Protein AF-A0AAX4PEI7-F1 (afdb_monomer_lite)

Foldseek 3Di:
DDDDDDDDDDDDDDDPDDPPDLDDDQCVQKDKQWWWWWKDFPVCVVVLVVLCVVVVQAAPAVPDDQWADDPPDDPGIIIGTTHSQCDRDDDPVSHDVSVVCSCVVVVTDDIDTDMDIDTSLRDDLQRVCVVVPDCVQDVDGQNDWDDDFQETETADDPSCVSSQSNSQVSVCVNDVRHDYYDYDPDPPPDPDPDDDDD

pLDDT: mean 72.98, std 16.05, range [32.41, 91.31]

Radius of gyration: 25.04 Å; chains: 1; bounding box: 69×65×62 Å

Sequence (198 aa):
MSMAQASSTPSGAQGSGGLASGEFDRDQFTRELSLLALRVPLCKIGMVRSTLERQRLLLNLPRVKTIVSDPGGSTGEKLVLLAEGCGYGGGAEDTPEALREIISKHGLPEPVPYTHVLGDEYLTADQVLASLLPRDVVCDIPSSFETVGHIAHLNLRDEQLPYKRLIGRVIMDKNDRIRTVVNKTAKIENEFRVFQWK

Structure (mmCIF, N/CA/C/O backbone):
data_AF-A0AAX4PEI7-F1
#
_entry.id   AF-A0AAX4PEI7-F1
#
loop_
_atom_site.group_PDB
_atom_site.id
_atom_site.type_symbol
_atom_site.label_atom_id
_atom_site.label_alt_id
_atom_site.label_comp_id
_atom_site.label_asym_id
_atom_site.label_entity_id
_atom_site.label_seq_id
_atom_site.pdbx_PDB_ins_code
_atom_site.Cartn_x
_atom_site.Cartn_y
_atom_site.Cartn_z
_atom_site.occupancy
_atom_site.B_iso_or_equiv
_atom_site.auth_seq_id
_atom_site.auth_comp_id
_atom_site.auth_asym_id
_atom_site.auth_atom_id
_atom_site.pdbx_PDB_model_num
ATOM 1 N N . MET A 1 1 ? -30.183 -44.482 9.314 1.00 41.81 1 MET A N 1
ATOM 2 C CA . MET A 1 1 ? -28.751 -44.777 9.073 1.00 41.81 1 MET A CA 1
ATOM 3 C C . MET A 1 1 ? -28.429 -44.205 7.697 1.00 41.81 1 MET A C 1
ATOM 5 O O . MET A 1 1 ? -28.802 -44.810 6.712 1.00 41.81 1 MET A O 1
ATOM 9 N N . SER A 1 2 ? -28.212 -42.899 7.569 1.00 39.25 2 SER A N 1
ATOM 10 C CA . SER A 1 2 ? -27.017 -42.113 7.916 1.00 39.25 2 SER A CA 1
ATOM 11 C C . SER A 1 2 ? -25.830 -42.367 6.977 1.00 39.25 2 SER A C 1
ATOM 13 O O . SER A 1 2 ? -25.222 -43.427 7.032 1.00 39.25 2 SER A O 1
ATOM 15 N N . MET A 1 3 ? -25.528 -41.313 6.207 1.00 39.34 3 MET A N 1
ATOM 16 C CA . MET A 1 3 ? -24.230 -40.893 5.661 1.00 39.34 3 MET A CA 1
ATOM 17 C C . MET A 1 3 ? -23.642 -41.680 4.477 1.00 39.34 3 MET A C 1
ATOM 19 O O . MET A 1 3 ? -22.969 -42.688 4.647 1.00 39.34 3 MET A O 1
ATOM 23 N N . ALA A 1 4 ? -23.765 -41.097 3.280 1.00 42.09 4 ALA A N 1
ATOM 24 C CA . ALA A 1 4 ? -22.750 -41.196 2.234 1.00 42.09 4 ALA A CA 1
ATOM 25 C C . ALA A 1 4 ? -22.288 -39.769 1.903 1.00 42.09 4 ALA A C 1
ATOM 27 O O . ALA A 1 4 ? -23.070 -38.945 1.430 1.00 42.09 4 ALA A O 1
ATOM 28 N N . GLN A 1 5 ? -21.035 -39.469 2.245 1.00 38.38 5 GLN A N 1
ATOM 29 C CA . GLN A 1 5 ? -20.347 -38.231 1.895 1.00 38.38 5 GLN A CA 1
ATOM 30 C C . GLN A 1 5 ? -19.929 -38.286 0.422 1.00 38.38 5 GLN A C 1
ATOM 32 O O . GLN A 1 5 ? -19.350 -39.274 -0.021 1.00 38.38 5 GLN A O 1
ATOM 37 N N . ALA A 1 6 ? -20.175 -37.205 -0.313 1.00 37.12 6 ALA A N 1
ATOM 38 C CA . ALA A 1 6 ? -19.534 -36.932 -1.591 1.00 37.12 6 ALA A CA 1
ATOM 39 C C . ALA A 1 6 ? -19.071 -35.471 -1.573 1.00 37.12 6 ALA A C 1
ATOM 41 O O . ALA A 1 6 ? -19.819 -34.552 -1.892 1.00 37.12 6 ALA A O 1
ATOM 42 N N . SER A 1 7 ? -17.836 -35.259 -1.125 1.00 34.72 7 SER A N 1
ATOM 43 C CA . SER A 1 7 ? -17.105 -34.008 -1.296 1.00 34.72 7 SER A CA 1
ATOM 44 C C . SER A 1 7 ? -16.474 -34.010 -2.688 1.00 34.72 7 SER A C 1
ATOM 46 O O . SER A 1 7 ? -15.412 -34.595 -2.898 1.00 34.72 7 SER A O 1
ATOM 48 N N . SER A 1 8 ? -17.148 -33.393 -3.653 1.00 36.94 8 SER A N 1
ATOM 49 C CA . SER A 1 8 ? -16.578 -33.076 -4.960 1.00 36.94 8 SER A CA 1
ATOM 50 C C . SER A 1 8 ? -15.848 -31.737 -4.881 1.00 36.94 8 SER A C 1
ATOM 52 O O . SER A 1 8 ? -16.462 -30.672 -4.908 1.00 36.94 8 SER A O 1
ATOM 54 N N . THR A 1 9 ? -14.528 -31.810 -4.770 1.00 47.09 9 THR A N 1
ATOM 55 C CA . THR A 1 9 ? -13.589 -30.717 -5.029 1.00 47.09 9 THR A CA 1
ATOM 56 C C . THR A 1 9 ? -13.653 -30.340 -6.516 1.00 47.09 9 THR A C 1
ATOM 58 O O . THR A 1 9 ? -13.489 -31.236 -7.347 1.00 47.09 9 THR A O 1
ATOM 61 N N . PRO A 1 10 ? -13.822 -29.068 -6.914 1.00 39.25 10 PRO A N 1
ATOM 62 C CA . PRO A 1 10 ? -13.381 -28.625 -8.229 1.00 39.25 10 PRO A CA 1
ATOM 63 C C . PRO A 1 10 ? -11.888 -28.282 -8.107 1.00 39.25 10 PRO A C 1
ATOM 65 O O . PRO A 1 10 ? -11.482 -27.463 -7.292 1.00 39.25 10 PRO A O 1
ATOM 68 N N . SER A 1 11 ? -11.019 -29.105 -8.688 1.00 37.25 11 SER A N 1
ATOM 69 C CA . SER A 1 11 ? -10.624 -29.045 -10.099 1.00 37.25 11 SER A CA 1
ATOM 70 C C . SER A 1 11 ? -9.727 -27.842 -10.351 1.00 37.25 11 SER A C 1
ATOM 72 O O . SER A 1 11 ? -10.187 -26.709 -10.462 1.00 37.25 11 SER A O 1
ATOM 74 N N . GLY A 1 12 ? -8.429 -28.132 -10.447 1.00 37.47 12 GLY A N 1
ATOM 75 C CA . GLY A 1 12 ? -7.423 -27.175 -10.861 1.00 37.47 12 GLY A CA 1
ATOM 76 C C . GLY A 1 12 ? -7.768 -26.562 -12.212 1.00 37.47 12 GLY A C 1
ATOM 77 O O . GLY A 1 12 ? -8.156 -27.256 -13.151 1.00 37.47 12 GLY A O 1
ATOM 78 N N . ALA A 1 13 ? -7.576 -25.254 -12.299 1.00 37.50 13 ALA A N 1
ATOM 79 C CA . ALA A 1 13 ? -7.392 -24.579 -13.563 1.00 37.50 13 ALA A CA 1
ATOM 80 C C . ALA A 1 13 ? -5.885 -24.409 -13.758 1.00 37.50 13 ALA A C 1
ATOM 82 O O . ALA A 1 13 ? -5.244 -23.555 -13.148 1.00 37.50 13 ALA A O 1
ATOM 83 N N . GLN A 1 14 ? -5.318 -25.274 -14.597 1.00 40.22 14 GLN A N 1
ATOM 84 C CA . GLN A 1 14 ? -4.111 -24.927 -15.326 1.00 40.22 14 GLN A CA 1
ATOM 85 C C . GLN A 1 14 ? -4.442 -23.736 -16.228 1.00 40.22 14 GLN A C 1
ATOM 87 O O . GLN A 1 14 ? -5.345 -23.817 -17.058 1.00 40.22 14 GLN A O 1
ATOM 92 N N . GLY A 1 15 ? -3.697 -22.650 -16.064 1.00 32.41 15 GLY A N 1
ATOM 93 C CA . GLY A 1 15 ? -3.633 -21.544 -17.008 1.00 32.41 15 GLY A CA 1
ATOM 94 C C . GLY A 1 15 ? -2.242 -21.490 -17.618 1.00 32.41 15 GLY A C 1
ATOM 95 O O . GLY A 1 15 ? -1.407 -20.694 -17.209 1.00 32.41 15 GLY A O 1
ATOM 96 N N . SER A 1 16 ? -1.976 -22.365 -18.584 1.00 46.69 16 SER A N 1
ATOM 97 C CA . SER A 1 16 ? -0.930 -22.149 -19.579 1.00 46.69 16 SER A CA 1
ATOM 98 C C . SER A 1 16 ? -1.331 -20.949 -20.444 1.00 46.69 16 SER A C 1
ATOM 100 O O . SER A 1 16 ? -2.268 -21.055 -21.234 1.00 46.69 16 SER A O 1
ATOM 102 N N . GLY A 1 17 ? -0.649 -19.813 -20.301 1.00 34.38 17 GLY A N 1
ATOM 103 C CA . GLY A 1 17 ? -0.915 -18.605 -21.085 1.00 34.38 17 GLY A CA 1
ATOM 104 C C . GLY A 1 17 ? 0.359 -17.788 -21.247 1.00 34.38 17 GLY A C 1
ATOM 105 O O . GLY A 1 17 ? 0.956 -17.356 -20.269 1.00 34.38 17 GLY A O 1
ATOM 106 N N . GLY A 1 18 ? 0.826 -17.657 -22.488 1.00 35.06 18 GLY A N 1
ATOM 107 C CA . GLY A 1 18 ? 2.134 -17.105 -22.821 1.00 35.06 18 GLY A CA 1
ATOM 108 C C . GLY A 1 18 ? 2.347 -15.655 -22.379 1.00 35.06 18 GLY A C 1
ATOM 109 O O . GLY A 1 18 ? 1.483 -14.798 -22.537 1.00 35.06 18 GLY A O 1
ATOM 110 N N . LEU A 1 19 ? 3.575 -15.376 -21.938 1.00 42.81 19 LEU A N 1
ATOM 111 C CA . LEU A 1 19 ? 4.157 -14.055 -21.655 1.00 42.81 19 LEU A CA 1
ATOM 112 C C . LEU A 1 19 ? 4.328 -13.173 -22.920 1.00 42.81 19 LEU A C 1
ATOM 114 O O . LEU A 1 19 ? 5.343 -12.503 -23.097 1.00 42.81 19 LEU A O 1
ATOM 118 N N . ALA A 1 20 ? 3.358 -13.187 -23.839 1.00 42.84 20 ALA A N 1
ATOM 119 C CA . ALA A 1 20 ? 3.370 -12.389 -25.069 1.00 42.84 20 ALA A CA 1
ATOM 120 C C . ALA A 1 20 ? 2.526 -11.104 -24.963 1.00 42.84 20 ALA A C 1
ATOM 122 O O . ALA A 1 20 ? 2.837 -10.111 -25.628 1.00 42.84 20 ALA A O 1
ATOM 123 N N . SER A 1 21 ? 1.519 -11.084 -24.090 1.00 48.06 21 SER A N 1
ATOM 124 C CA . SER A 1 21 ? 0.719 -9.896 -23.787 1.00 48.06 21 SER A CA 1
ATOM 125 C C . SER A 1 21 ? 1.257 -9.288 -22.498 1.00 48.06 21 SER A C 1
ATOM 127 O O . SER A 1 21 ? 1.291 -9.952 -21.472 1.00 48.06 21 SER A O 1
ATOM 129 N N . GLY A 1 22 ? 1.724 -8.038 -22.521 1.00 56.53 22 GLY A N 1
ATOM 130 C CA . GLY A 1 22 ? 2.178 -7.314 -21.320 1.00 56.53 22 GLY A CA 1
ATOM 131 C C . GLY A 1 22 ? 1.035 -6.931 -20.370 1.00 56.53 22 GLY A C 1
ATOM 132 O O . GLY A 1 22 ? 1.081 -5.859 -19.769 1.00 56.53 22 GLY A O 1
ATOM 133 N N . GLU A 1 23 ? -0.002 -7.758 -20.310 1.00 62.00 23 GLU A N 1
ATOM 134 C CA . GLU A 1 23 ? -1.185 -7.615 -19.477 1.00 62.00 23 GLU A CA 1
ATOM 135 C C . GLU A 1 23 ? -1.000 -8.490 -18.240 1.00 62.00 23 GLU A C 1
ATOM 137 O O . GLU A 1 23 ? -0.504 -9.611 -18.326 1.00 62.00 23 GLU A O 1
ATOM 142 N N . PHE A 1 24 ? -1.346 -7.939 -17.082 1.00 72.31 24 PHE A N 1
ATOM 143 C CA . PHE A 1 24 ? -1.385 -8.666 -15.824 1.00 72.31 24 PHE A CA 1
ATOM 144 C C . PHE A 1 24 ? -2.795 -8.543 -15.259 1.00 72.31 24 PHE A C 1
ATOM 146 O O . PHE A 1 24 ? -3.405 -7.470 -15.334 1.00 72.31 24 PHE A O 1
ATOM 153 N N . ASP A 1 25 ? -3.311 -9.631 -14.705 1.00 77.06 25 ASP A N 1
ATOM 154 C CA . ASP A 1 25 ? -4.627 -9.640 -14.088 1.00 77.06 25 ASP A CA 1
ATOM 155 C C . ASP A 1 25 ? -4.553 -8.915 -12.749 1.00 77.06 25 ASP A C 1
ATOM 157 O O . ASP A 1 25 ? -3.892 -9.359 -11.818 1.00 77.06 25 ASP A O 1
ATOM 161 N N . ARG A 1 26 ? -5.230 -7.772 -12.626 1.00 73.50 26 ARG A N 1
ATOM 162 C CA . ARG A 1 26 ? -5.259 -7.016 -11.361 1.00 73.50 26 ARG A CA 1
ATOM 163 C C . ARG A 1 26 ? -5.926 -7.800 -10.234 1.00 73.50 26 ARG A C 1
ATOM 165 O O . ARG A 1 26 ? -5.555 -7.639 -9.076 1.00 73.50 26 ARG A O 1
ATOM 172 N N . ASP A 1 27 ? -6.865 -8.673 -10.588 1.00 74.44 27 ASP A N 1
ATOM 173 C CA . ASP A 1 27 ? -7.618 -9.474 -9.628 1.00 74.44 27 ASP A CA 1
ATOM 174 C C . ASP A 1 27 ? -6.743 -10.497 -8.889 1.00 74.44 27 ASP A C 1
ATOM 176 O O . ASP A 1 27 ? -7.026 -10.844 -7.747 1.00 74.44 27 ASP A O 1
ATOM 180 N N . GLN A 1 28 ? -5.598 -10.889 -9.466 1.00 77.75 28 GLN A N 1
ATOM 181 C CA . GLN A 1 28 ? -4.641 -11.774 -8.790 1.00 77.75 28 GLN A CA 1
ATOM 182 C C . GLN A 1 28 ? -4.043 -11.143 -7.515 1.00 77.75 28 GLN A C 1
ATOM 184 O O . GLN A 1 28 ? -3.431 -11.835 -6.702 1.00 77.75 28 GLN A O 1
ATOM 189 N N . PHE A 1 29 ? -4.173 -9.821 -7.365 1.00 80.00 29 PHE A N 1
ATOM 190 C CA . PHE A 1 29 ? -3.694 -9.056 -6.218 1.00 80.00 29 PHE A CA 1
ATOM 191 C C . PHE A 1 29 ? -4.794 -8.732 -5.207 1.00 80.00 29 PHE A C 1
ATOM 193 O O . PHE A 1 29 ? -4.487 -8.155 -4.161 1.00 80.00 29 PHE A O 1
ATOM 200 N N . THR A 1 30 ? -6.047 -9.096 -5.494 1.00 82.06 30 THR A N 1
ATOM 201 C CA . THR A 1 30 ? -7.166 -8.901 -4.577 1.00 82.06 30 THR A CA 1
ATOM 202 C C . THR A 1 30 ? -6.944 -9.745 -3.323 1.00 82.06 30 THR A C 1
ATOM 204 O O . THR A 1 30 ? -6.789 -10.964 -3.384 1.00 82.06 30 THR A O 1
ATOM 207 N N . ARG A 1 31 ? -6.905 -9.095 -2.159 1.00 81.12 31 ARG A N 1
ATOM 208 C CA . ARG A 1 31 ? -6.761 -9.746 -0.854 1.00 81.12 31 ARG A CA 1
ATOM 209 C C . ARG A 1 31 ? -7.851 -9.281 0.089 1.00 81.12 31 ARG A C 1
ATOM 211 O O . ARG A 1 31 ? -8.072 -8.088 0.257 1.00 81.12 31 ARG A O 1
ATOM 218 N N . GLU A 1 32 ? -8.484 -10.224 0.764 1.00 82.81 32 GLU A N 1
ATOM 219 C CA . GLU A 1 32 ? -9.490 -9.928 1.777 1.00 82.81 32 GLU A CA 1
ATOM 220 C C . GLU A 1 32 ? -8.838 -9.897 3.159 1.00 82.81 32 GLU A C 1
ATOM 222 O O . GLU A 1 32 ? -8.182 -10.853 3.575 1.00 82.81 32 GLU A O 1
ATOM 227 N N . LEU A 1 33 ? -8.998 -8.777 3.862 1.00 80.75 33 LEU A N 1
ATOM 228 C CA . LEU A 1 33 ? -8.587 -8.624 5.248 1.00 80.75 33 LEU A CA 1
ATOM 229 C C . LEU A 1 33 ? -9.792 -8.738 6.165 1.00 80.75 33 LEU A C 1
ATOM 231 O O . LEU A 1 33 ? -10.697 -7.902 6.157 1.00 80.75 33 LEU A O 1
ATOM 235 N N . SER A 1 34 ? -9.757 -9.763 6.996 1.00 83.69 34 SER A N 1
ATOM 236 C CA . SER A 1 34 ? -10.743 -10.020 8.031 1.00 83.69 34 SER A CA 1
ATOM 237 C C . SER A 1 34 ? -10.392 -9.205 9.276 1.00 83.69 34 SER A C 1
ATOM 239 O O . SER A 1 34 ? -9.520 -9.586 10.052 1.00 83.69 34 SER A O 1
ATOM 241 N N . LEU A 1 35 ? -11.039 -8.051 9.447 1.00 84.44 35 LEU A N 1
ATOM 242 C CA . LEU A 1 35 ? -10.742 -7.080 10.502 1.00 84.44 35 LEU A CA 1
ATOM 243 C C . LEU A 1 35 ? -11.905 -6.946 11.487 1.00 84.44 35 LEU A C 1
ATOM 245 O O . LEU A 1 35 ? -13.031 -7.380 11.241 1.00 84.44 35 LEU A O 1
ATOM 249 N N . LEU A 1 36 ? -11.635 -6.282 12.607 1.00 84.00 36 LEU A N 1
ATOM 250 C CA . LEU A 1 36 ? -12.672 -5.727 13.468 1.00 84.00 36 LEU A CA 1
ATOM 251 C C . LEU A 1 36 ? -12.816 -4.230 13.199 1.00 84.00 36 LEU A C 1
ATOM 253 O O . LEU A 1 36 ? -11.833 -3.529 12.960 1.00 84.00 36 LEU A O 1
ATOM 257 N N . ALA A 1 37 ? -14.039 -3.724 13.277 1.00 85.19 37 ALA A N 1
ATOM 258 C CA . ALA A 1 37 ? -14.346 -2.314 13.142 1.00 85.19 37 ALA A CA 1
ATOM 259 C C . ALA A 1 37 ? -15.129 -1.816 14.355 1.00 85.19 37 ALA A C 1
ATOM 261 O O . ALA A 1 37 ? -16.112 -2.419 14.778 1.00 85.19 37 ALA A O 1
ATOM 262 N N . LEU A 1 38 ? -14.714 -0.683 14.911 1.00 85.25 38 LEU A N 1
ATOM 263 C CA . LEU A 1 38 ? -15.400 -0.052 16.030 1.00 85.25 38 LEU A CA 1
ATOM 264 C C . LEU A 1 38 ? -16.377 1.003 15.511 1.00 85.25 38 LEU A C 1
ATOM 266 O O . LEU A 1 38 ? -15.966 1.926 14.805 1.00 85.25 38 LEU A O 1
ATOM 270 N N . ARG A 1 39 ? -17.658 0.899 15.879 1.00 84.50 39 ARG A N 1
ATOM 271 C CA . ARG A 1 39 ? -18.637 1.961 15.611 1.00 84.50 39 ARG A CA 1
ATOM 272 C C . ARG A 1 39 ? -18.402 3.117 16.574 1.00 84.50 39 ARG A C 1
ATOM 274 O O . ARG A 1 39 ? -18.475 2.959 17.790 1.00 84.50 39 ARG A O 1
ATOM 281 N N . VAL A 1 40 ? -18.097 4.287 16.025 1.00 84.31 40 VAL A N 1
ATOM 282 C CA . VAL A 1 40 ? -17.799 5.492 16.798 1.00 84.31 40 VAL A CA 1
ATOM 283 C C . VAL A 1 40 ? -18.667 6.647 16.296 1.00 84.31 40 VAL A C 1
ATOM 285 O O . VAL A 1 40 ? -18.658 6.945 15.097 1.00 84.31 40 V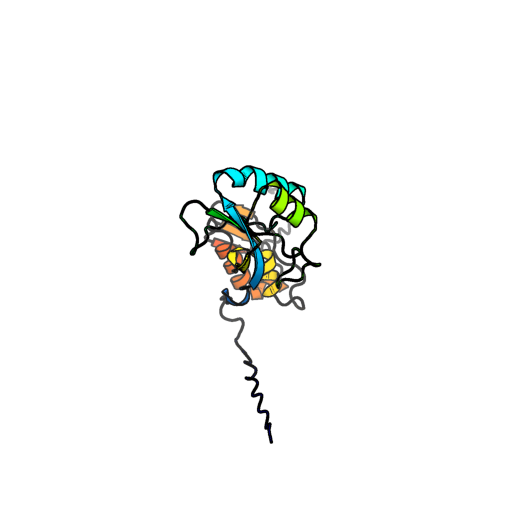AL A O 1
ATOM 288 N N . PRO A 1 41 ? -19.387 7.354 17.184 1.00 82.31 41 PRO A N 1
ATOM 289 C CA . PRO A 1 41 ? -20.122 8.551 16.799 1.00 82.31 41 PRO A CA 1
ATOM 290 C C . PRO A 1 41 ? -19.154 9.672 16.399 1.00 82.31 41 PRO A C 1
ATOM 292 O O . PRO A 1 41 ? -18.076 9.821 16.986 1.00 82.31 41 PRO A O 1
ATOM 295 N N . LEU A 1 42 ? -19.555 10.514 15.440 1.00 80.06 42 LEU A N 1
ATOM 296 C CA . LEU A 1 42 ? -18.719 11.601 14.902 1.00 80.06 42 LEU A CA 1
ATOM 297 C C . LEU A 1 42 ? -18.120 12.515 15.982 1.00 80.06 42 LEU A C 1
ATOM 299 O O . LEU A 1 42 ? -16.976 12.945 15.856 1.00 80.06 42 LEU A O 1
ATOM 303 N N . CYS A 1 43 ? -18.846 12.756 17.076 1.00 80.00 43 CYS A N 1
ATOM 304 C CA . CYS A 1 43 ? -18.387 13.598 18.181 1.00 80.00 43 CYS A CA 1
ATOM 305 C C . CYS A 1 43 ? -17.157 13.033 18.915 1.00 80.00 43 CYS A C 1
ATOM 307 O O . CYS A 1 43 ? -16.387 13.791 19.496 1.00 80.00 43 CYS A O 1
ATOM 309 N N . LYS A 1 44 ? -16.963 11.708 18.906 1.00 79.81 44 LYS A N 1
ATOM 310 C CA . LYS A 1 44 ? -15.896 11.023 19.658 1.00 79.81 44 LYS A CA 1
ATOM 311 C C . LYS A 1 44 ? -14.765 10.504 18.765 1.00 79.81 44 LYS A C 1
ATOM 313 O O . LYS A 1 44 ? -13.760 10.023 19.285 1.00 79.81 44 LYS A O 1
ATOM 318 N N . ILE A 1 45 ? -14.881 10.632 17.440 1.00 82.31 45 ILE A N 1
ATOM 319 C CA . ILE A 1 45 ? -13.953 10.005 16.489 1.00 82.31 45 ILE A CA 1
ATOM 320 C C . ILE A 1 45 ? -12.503 10.463 16.657 1.00 82.31 45 ILE A C 1
ATOM 322 O O . ILE A 1 45 ? -11.597 9.637 16.615 1.00 82.31 45 ILE A O 1
ATOM 326 N N . GLY A 1 46 ? -12.271 11.756 16.903 1.00 81.06 46 GLY A N 1
ATOM 327 C CA . GLY A 1 46 ? -10.918 12.291 17.073 1.00 81.06 46 GLY A CA 1
ATOM 328 C C . GLY A 1 46 ? -10.230 11.736 18.321 1.00 81.06 46 GLY A C 1
ATOM 329 O O . GLY A 1 46 ? -9.072 11.320 18.260 1.00 81.06 46 GLY A O 1
ATOM 330 N N . MET A 1 47 ? -10.962 11.664 19.437 1.00 82.19 47 MET A N 1
ATOM 331 C CA . MET A 1 47 ? -10.445 11.133 20.701 1.00 82.19 47 MET A CA 1
ATOM 332 C C . MET A 1 47 ? -10.166 9.637 20.594 1.00 82.19 47 MET A C 1
ATOM 334 O O . MET A 1 47 ? -9.073 9.193 20.930 1.00 82.19 47 MET A O 1
ATOM 338 N N . VAL A 1 48 ? -11.129 8.871 20.073 1.00 83.38 48 VAL A N 1
ATOM 339 C CA . VAL A 1 48 ? -10.995 7.418 19.918 1.00 83.38 48 VAL A CA 1
ATOM 340 C C . VAL A 1 48 ? -9.854 7.082 18.964 1.00 83.38 48 VAL A C 1
ATOM 342 O O . VAL A 1 48 ? -9.018 6.251 19.302 1.00 83.38 48 VAL A O 1
ATOM 345 N N . ARG A 1 49 ? -9.737 7.794 17.835 1.00 83.94 49 ARG A N 1
ATOM 346 C CA . ARG A 1 49 ? -8.606 7.650 16.910 1.00 83.94 49 ARG A CA 1
ATOM 347 C C . ARG A 1 49 ? -7.267 7.878 17.611 1.00 83.94 49 ARG A C 1
ATOM 349 O O . ARG A 1 49 ? -6.378 7.050 17.471 1.00 83.94 49 ARG A O 1
ATOM 356 N N . SER A 1 50 ? -7.138 8.961 18.379 1.00 82.38 50 SER A N 1
ATOM 357 C CA . SER A 1 50 ? -5.883 9.312 19.067 1.00 82.38 50 SER A CA 1
ATOM 358 C C . SER A 1 50 ? -5.483 8.253 20.101 1.00 82.38 50 SER A C 1
ATOM 360 O O . SER A 1 50 ? -4.307 7.923 20.253 1.00 82.38 50 SER A O 1
ATOM 362 N N . THR A 1 51 ? -6.466 7.697 20.812 1.00 84.00 51 THR A N 1
ATOM 363 C CA . THR A 1 51 ? -6.246 6.635 21.800 1.00 84.00 51 THR A CA 1
ATOM 364 C C . THR A 1 51 ? -5.874 5.308 21.132 1.00 84.00 51 THR A C 1
ATOM 366 O O . THR A 1 51 ? -4.919 4.665 21.563 1.00 84.00 51 THR A O 1
ATOM 369 N N . LEU A 1 52 ? -6.574 4.921 20.059 1.00 82.75 52 LEU A N 1
ATOM 370 C CA . LEU A 1 52 ? -6.279 3.710 19.282 1.00 82.75 52 LEU A CA 1
ATOM 371 C C . LEU A 1 52 ? -4.904 3.780 18.611 1.00 82.75 52 LEU A C 1
ATOM 373 O O . LEU A 1 52 ? -4.181 2.788 18.590 1.00 82.75 52 LEU A O 1
ATOM 377 N N . GLU A 1 53 ? -4.520 4.953 18.108 1.00 83.25 53 GLU A N 1
ATOM 378 C CA . GLU A 1 53 ? -3.201 5.198 17.522 1.00 83.25 53 GLU A CA 1
ATOM 379 C C . GLU A 1 53 ? -2.089 5.053 18.569 1.00 83.25 53 GLU A C 1
ATOM 381 O O . GLU A 1 53 ? -1.104 4.353 18.331 1.00 83.25 53 GLU A O 1
ATOM 386 N N . ARG A 1 54 ? -2.278 5.610 19.774 1.00 83.38 54 ARG A N 1
ATOM 387 C CA . ARG A 1 54 ? -1.330 5.454 20.892 1.00 83.38 54 ARG A CA 1
ATOM 388 C C . ARG A 1 54 ? -1.154 3.996 21.315 1.00 83.38 54 ARG A C 1
ATOM 390 O O . ARG A 1 54 ? -0.044 3.587 21.638 1.00 83.38 54 ARG A O 1
ATOM 397 N N . GLN A 1 55 ? -2.241 3.231 21.309 1.00 78.75 55 GLN A N 1
ATOM 398 C CA . GLN A 1 55 ? -2.254 1.812 21.670 1.00 78.75 55 GLN A CA 1
ATOM 399 C C . GLN A 1 55 ? -1.861 0.889 20.499 1.00 78.75 55 GLN A C 1
ATOM 401 O O . GLN A 1 55 ? -1.837 -0.323 20.672 1.00 78.75 55 GLN A O 1
ATOM 406 N N . ARG A 1 56 ? -1.546 1.436 19.308 1.00 79.94 56 ARG A N 1
ATOM 407 C CA . ARG A 1 56 ? -1.252 0.680 18.069 1.00 79.94 56 ARG A CA 1
ATOM 408 C C . ARG A 1 56 ? -2.359 -0.302 17.656 1.00 79.94 56 ARG A C 1
ATOM 410 O O . ARG A 1 56 ? -2.098 -1.294 16.985 1.00 79.94 56 ARG A O 1
ATOM 417 N N . LEU A 1 57 ? -3.599 0.001 18.029 1.00 81.25 57 LEU A N 1
ATOM 418 C CA . LEU A 1 57 ? -4.788 -0.794 17.706 1.00 81.25 57 LEU A CA 1
ATOM 419 C C . LEU A 1 57 ? -5.487 -0.325 16.428 1.00 81.25 57 LEU A C 1
ATOM 421 O O . LEU A 1 57 ? -6.461 -0.933 15.997 1.00 81.25 57 LEU A O 1
ATOM 425 N N . LEU A 1 58 ? -5.020 0.773 15.837 1.00 83.44 58 LEU A N 1
ATOM 426 C CA . LEU A 1 58 ? -5.537 1.312 14.587 1.00 83.44 58 LEU A CA 1
ATOM 427 C C . LEU A 1 58 ? -4.879 0.603 13.397 1.00 83.44 58 LEU A C 1
ATOM 429 O O . LEU A 1 58 ? -3.669 0.373 13.413 1.00 83.44 58 LEU A O 1
ATOM 433 N N . LEU A 1 59 ? -5.658 0.292 12.359 1.00 82.56 59 LEU A N 1
ATOM 434 C CA . LEU A 1 59 ? -5.141 -0.326 11.139 1.00 82.56 59 LEU A CA 1
ATOM 435 C C . LEU A 1 59 ? -4.039 0.547 10.515 1.00 82.56 59 LEU A C 1
ATOM 437 O O . LEU A 1 59 ? -4.309 1.634 10.010 1.00 82.56 59 LEU A O 1
ATOM 441 N N . ASN A 1 60 ? -2.792 0.083 10.547 1.00 78.19 60 ASN A N 1
ATOM 442 C CA . ASN A 1 60 ? -1.656 0.828 10.009 1.00 78.19 60 ASN A CA 1
ATOM 443 C C . ASN A 1 60 ? -1.289 0.314 8.618 1.00 78.19 60 ASN A C 1
ATOM 445 O O . ASN A 1 60 ? -0.300 -0.396 8.437 1.00 78.19 60 ASN A O 1
ATOM 449 N N . LEU A 1 61 ? -2.129 0.658 7.646 1.00 74.88 61 LEU A N 1
ATOM 450 C CA . LEU A 1 61 ? -1.960 0.249 6.264 1.00 74.88 61 LEU A CA 1
ATOM 451 C C . LEU A 1 61 ? -1.789 1.487 5.348 1.00 74.88 61 LEU A C 1
ATOM 453 O O . LEU A 1 61 ? -2.752 2.243 5.175 1.00 74.88 61 LEU A O 1
ATOM 457 N N . PRO A 1 62 ? -0.593 1.755 4.762 1.00 67.44 62 PRO A N 1
ATOM 458 C CA . PRO A 1 62 ? -0.395 2.852 3.811 1.00 67.44 62 PRO A CA 1
ATOM 459 C C . PRO A 1 62 ? -1.383 2.832 2.644 1.00 67.44 62 PRO A C 1
ATOM 461 O O . PRO A 1 62 ? -1.293 1.967 1.793 1.00 67.44 62 PRO A O 1
ATOM 464 N N . ARG A 1 63 ? -2.215 3.875 2.520 1.00 67.38 63 ARG A N 1
ATOM 465 C CA . ARG A 1 63 ? -3.272 4.055 1.492 1.00 67.38 63 ARG A CA 1
ATOM 466 C C . ARG A 1 63 ? -4.620 3.399 1.816 1.00 67.38 63 ARG A C 1
ATOM 468 O O . ARG A 1 63 ? -5.566 3.622 1.067 1.00 67.38 63 ARG A O 1
ATOM 475 N N . VAL A 1 64 ? -4.767 2.700 2.946 1.00 76.94 64 VAL A N 1
ATOM 476 C CA . VAL A 1 64 ? -6.092 2.276 3.431 1.00 76.94 64 VAL A CA 1
ATOM 477 C C . VAL A 1 64 ? -6.698 3.368 4.292 1.00 76.94 64 VAL A C 1
ATOM 479 O O . VAL A 1 64 ? -6.077 3.905 5.211 1.00 76.94 64 VAL A O 1
ATOM 482 N N . LYS A 1 65 ? -7.960 3.685 4.012 1.00 74.81 65 LYS A N 1
ATOM 483 C CA . LYS A 1 65 ? -8.753 4.539 4.889 1.00 74.81 65 LYS A CA 1
ATOM 484 C C . LYS A 1 65 ? -9.128 3.739 6.127 1.00 74.81 65 LYS A C 1
ATOM 486 O O . LYS A 1 65 ? -9.906 2.799 6.060 1.00 74.81 65 LYS A O 1
ATOM 491 N N . THR A 1 66 ? -8.604 4.159 7.268 1.00 81.00 66 THR A N 1
ATOM 492 C CA . THR A 1 66 ? -8.887 3.541 8.571 1.00 81.00 66 THR A CA 1
ATOM 493 C C . THR A 1 66 ? -10.267 3.896 9.107 1.00 81.00 66 THR A C 1
ATOM 495 O O . THR A 1 66 ? -10.744 3.277 10.049 1.00 81.00 66 THR A O 1
ATOM 498 N N . ILE A 1 67 ? -10.915 4.899 8.516 1.00 83.88 67 ILE A N 1
ATOM 499 C CA . ILE A 1 67 ? -12.251 5.351 8.879 1.00 83.88 67 ILE A CA 1
ATOM 500 C C . ILE A 1 67 ? -13.155 5.167 7.664 1.00 83.88 67 ILE A C 1
ATOM 502 O O . ILE A 1 67 ? -12.949 5.812 6.632 1.00 83.88 67 ILE A O 1
ATOM 506 N N . VAL A 1 68 ? -14.166 4.320 7.813 1.00 82.12 68 VAL A N 1
ATOM 507 C CA . VAL A 1 68 ? -15.127 3.956 6.770 1.00 82.12 68 VAL A CA 1
ATOM 508 C C . VAL A 1 68 ? -16.536 4.327 7.238 1.00 82.12 68 VAL A C 1
ATOM 510 O O . VAL A 1 68 ? -16.827 4.340 8.433 1.00 82.12 68 VAL A O 1
ATOM 513 N N . SER A 1 69 ? -17.413 4.694 6.310 1.00 76.31 69 SER A N 1
ATOM 514 C CA . SER A 1 69 ? -18.832 4.896 6.620 1.00 76.31 69 SER A CA 1
ATOM 515 C C . SER A 1 69 ? -19.533 3.538 6.659 1.00 76.31 69 SER A C 1
ATOM 517 O O . SER A 1 69 ? -19.356 2.753 5.731 1.00 76.31 69 SER A O 1
ATOM 519 N N . ASP A 1 70 ? -20.315 3.257 7.703 1.00 70.19 70 ASP A N 1
ATOM 520 C CA . ASP A 1 70 ? -21.120 2.028 7.760 1.00 70.19 70 ASP A CA 1
ATOM 521 C C . ASP A 1 70 ? -22.276 2.130 6.749 1.00 70.19 70 ASP A C 1
ATOM 523 O O . ASP A 1 70 ? -23.080 3.057 6.876 1.00 70.19 70 ASP A O 1
ATOM 527 N N . PRO A 1 71 ? -22.415 1.225 5.762 1.00 60.19 71 PRO A N 1
ATOM 528 C CA . PRO A 1 71 ? -23.580 1.221 4.876 1.00 60.19 71 PRO A CA 1
ATOM 529 C C . PRO A 1 71 ? -24.893 0.882 5.608 1.00 60.19 71 PRO A C 1
ATOM 531 O O . PRO A 1 71 ? -25.963 1.137 5.061 1.00 60.19 71 PRO A O 1
ATOM 534 N N . GLY A 1 72 ? -24.830 0.331 6.830 1.00 59.44 72 GLY A N 1
ATOM 535 C CA . GLY A 1 72 ? -25.998 0.014 7.665 1.00 59.44 72 GLY A CA 1
ATOM 536 C C . GLY A 1 72 ? -26.245 0.960 8.848 1.00 59.44 72 GLY A C 1
ATOM 537 O O . GLY A 1 72 ? -27.178 0.728 9.615 1.00 59.44 72 GLY A O 1
ATOM 538 N N . GLY A 1 73 ? -25.414 1.991 9.034 1.00 57.41 73 GLY A N 1
ATOM 539 C CA . GLY A 1 73 ? -25.482 2.892 10.187 1.00 57.41 73 GLY A CA 1
ATOM 540 C C . GLY A 1 73 ? -26.277 4.167 9.907 1.00 57.41 73 GLY A C 1
ATOM 541 O O . GLY A 1 73 ? -26.242 4.714 8.805 1.00 57.41 73 GLY A O 1
ATOM 542 N N . SER A 1 74 ? -26.958 4.689 10.929 1.00 59.28 74 SER A N 1
ATOM 543 C CA . SER A 1 74 ? -27.489 6.057 10.921 1.00 59.28 74 SER A CA 1
ATOM 544 C C . SER A 1 74 ? -26.380 7.039 10.517 1.00 59.28 74 SER A C 1
ATOM 546 O O . SER A 1 74 ? -25.249 6.907 10.980 1.00 59.28 74 SER A O 1
ATOM 548 N N . THR A 1 75 ? -26.703 8.052 9.708 1.00 60.81 75 THR A N 1
ATOM 549 C CA . THR A 1 75 ? -25.806 9.044 9.059 1.00 60.81 75 THR A CA 1
ATOM 550 C C . THR A 1 75 ? -24.823 9.803 9.990 1.00 60.81 75 THR A C 1
ATOM 552 O O . THR A 1 75 ? -24.085 10.676 9.539 1.00 60.81 75 THR A O 1
ATOM 555 N N . GLY A 1 76 ? -24.788 9.500 11.292 1.00 67.19 76 GLY A N 1
ATOM 556 C CA . GLY A 1 76 ? -23.937 10.111 12.317 1.00 67.19 76 GLY A CA 1
ATOM 557 C C . GLY A 1 76 ? -22.841 9.217 12.924 1.00 67.19 76 GLY A C 1
ATOM 558 O O . GLY A 1 76 ? -22.132 9.684 13.821 1.00 67.19 76 GLY A O 1
ATOM 559 N N . GLU A 1 77 ? -22.674 7.970 12.474 1.00 77.50 77 GLU A N 1
ATOM 560 C CA . GLU A 1 77 ? -21.659 7.037 12.994 1.00 77.50 77 GLU A CA 1
ATOM 561 C C . GLU A 1 77 ? -20.641 6.634 11.919 1.00 77.50 77 GLU A C 1
ATOM 563 O O . GLU A 1 77 ? -20.954 6.551 10.731 1.00 77.50 77 GLU A O 1
ATOM 568 N N . LYS A 1 78 ? -19.391 6.403 12.330 1.00 82.19 78 LYS A N 1
ATOM 569 C CA . LYS A 1 78 ? -18.316 5.925 11.454 1.00 82.19 78 LYS A CA 1
ATOM 570 C C . LYS A 1 78 ? -17.682 4.667 12.030 1.00 82.19 78 LYS A C 1
ATOM 572 O O . LYS A 1 78 ? -17.577 4.518 13.245 1.00 82.19 78 LYS A O 1
ATOM 577 N N . LEU A 1 79 ? -17.229 3.791 11.144 1.00 83.06 79 LEU A N 1
ATOM 578 C CA . LEU A 1 79 ? -16.466 2.598 11.473 1.00 83.06 79 LEU A CA 1
ATOM 579 C C . LEU A 1 79 ? -14.981 2.935 11.486 1.00 83.06 79 LEU A C 1
ATOM 581 O O . LEU A 1 79 ? -14.450 3.465 10.512 1.00 83.06 79 LEU A O 1
ATOM 585 N N . VAL A 1 80 ? -14.310 2.624 12.588 1.00 86.12 80 VAL A N 1
ATOM 586 C CA . VAL A 1 80 ? -12.853 2.708 12.698 1.00 86.12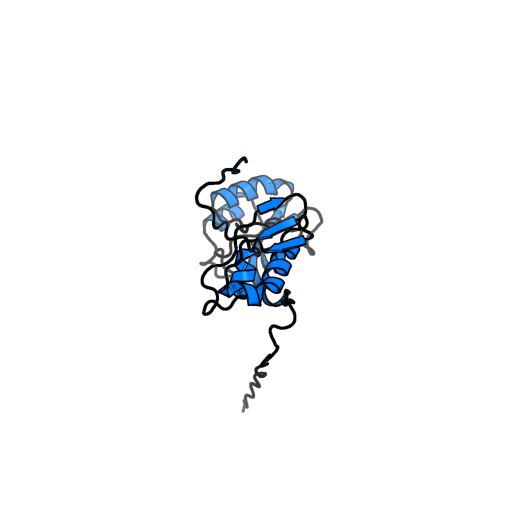 80 VAL A CA 1
ATOM 587 C C . VAL A 1 80 ? -12.289 1.299 12.591 1.00 86.12 80 VAL A C 1
ATOM 589 O O . VAL A 1 80 ? -12.567 0.465 13.449 1.00 86.12 80 VAL A O 1
ATOM 592 N N . LEU A 1 81 ? -11.514 1.036 11.542 1.00 86.25 81 LEU A N 1
ATOM 593 C CA . LEU A 1 81 ? -10.864 -0.248 11.305 1.00 86.25 81 LEU A CA 1
ATOM 594 C C . LEU A 1 81 ? -9.727 -0.458 12.309 1.00 86.25 81 LEU A C 1
ATOM 596 O O . LEU A 1 81 ? -8.836 0.388 12.461 1.00 86.25 81 LEU A O 1
ATOM 600 N N . LEU A 1 82 ? -9.770 -1.598 12.984 1.00 84.56 82 LEU A N 1
ATOM 601 C CA . LEU A 1 82 ? -8.776 -2.024 13.956 1.00 84.56 82 LEU A CA 1
ATOM 602 C C . LEU A 1 82 ? -7.667 -2.831 13.273 1.00 84.56 82 LEU A C 1
ATOM 604 O O . LEU A 1 82 ? -7.821 -3.307 12.148 1.00 84.56 82 LEU A O 1
ATOM 608 N N . ALA A 1 83 ? -6.529 -2.954 13.949 1.00 81.12 83 ALA A N 1
ATOM 609 C CA . ALA A 1 83 ? -5.395 -3.732 13.468 1.00 81.12 83 ALA A CA 1
ATOM 610 C C . ALA A 1 83 ? -5.743 -5.228 13.320 1.00 81.12 83 ALA A C 1
ATOM 612 O O . ALA A 1 83 ? -6.532 -5.764 14.098 1.00 81.12 83 ALA A O 1
ATOM 613 N N . GLU A 1 84 ? -5.092 -5.911 12.368 1.00 73.00 84 GLU A N 1
ATOM 614 C CA . GLU A 1 84 ? -5.289 -7.344 12.054 1.00 73.00 84 GLU A CA 1
ATOM 615 C C . GLU A 1 84 ? -5.094 -8.283 13.260 1.00 73.00 84 GLU A C 1
ATOM 617 O O . GLU A 1 84 ? -5.633 -9.382 13.280 1.00 73.00 84 GLU A O 1
ATOM 622 N N . GLY A 1 85 ? -4.371 -7.842 14.294 1.00 66.06 85 GLY A N 1
ATOM 623 C CA . GLY A 1 85 ? -4.134 -8.605 15.523 1.00 66.06 85 GLY A CA 1
ATOM 624 C C . GLY A 1 85 ? -5.203 -8.458 16.611 1.00 66.06 85 GLY A C 1
ATOM 625 O O . GLY A 1 85 ? -4.925 -8.809 17.748 1.00 66.06 85 GLY A O 1
ATOM 626 N N . CYS A 1 86 ? -6.377 -7.885 16.318 1.00 63.81 86 CYS A N 1
ATOM 627 C CA . CYS A 1 86 ? -7.441 -7.699 17.320 1.00 63.81 86 CYS A CA 1
ATOM 628 C C . CYS A 1 86 ? -8.428 -8.879 17.423 1.00 63.81 86 CYS A C 1
ATOM 630 O O . CYS A 1 86 ? -9.438 -8.756 18.118 1.00 63.81 86 CYS A O 1
ATOM 632 N N . GLY A 1 87 ? -8.152 -9.983 16.725 1.00 60.12 87 GLY A N 1
ATOM 633 C CA . GLY A 1 87 ? -8.964 -11.194 16.725 1.00 60.12 87 GLY A CA 1
ATOM 634 C C . GLY A 1 87 ? -10.194 -11.111 15.836 1.00 60.12 87 GLY A C 1
ATOM 635 O O . GLY A 1 87 ? -11.207 -10.507 16.178 1.00 60.12 87 GLY A O 1
ATOM 636 N N . TYR A 1 88 ? -10.143 -11.778 14.688 1.00 55.12 88 TYR A N 1
ATOM 637 C CA . TYR A 1 88 ? -11.323 -11.999 13.860 1.00 55.12 88 TYR A CA 1
ATOM 638 C C . TYR A 1 88 ? -12.031 -13.280 14.316 1.00 55.12 88 TYR A C 1
ATOM 640 O O . TYR A 1 88 ? -11.447 -14.358 14.256 1.00 55.12 88 TYR A O 1
ATOM 648 N N . GLY A 1 89 ? -13.287 -13.181 14.765 1.00 53.22 89 GLY A N 1
ATOM 649 C CA . GLY A 1 89 ? -14.102 -14.365 15.082 1.00 53.22 89 GLY A CA 1
ATOM 650 C C . GLY A 1 89 ? -14.462 -14.596 16.554 1.00 53.22 89 GLY A C 1
ATOM 651 O O . GLY A 1 89 ? -14.921 -15.683 16.887 1.00 53.22 89 GLY A O 1
ATOM 652 N N . GLY A 1 90 ? -14.343 -13.593 17.431 1.00 50.16 90 GLY A N 1
ATOM 653 C CA . GLY A 1 90 ? -15.094 -13.597 18.698 1.00 50.16 90 GLY A CA 1
ATOM 654 C C . GLY A 1 90 ? -14.514 -14.447 19.832 1.00 50.16 90 GLY A C 1
ATOM 655 O O . GLY A 1 90 ? -15.254 -14.886 20.710 1.00 50.16 90 GLY A O 1
ATOM 656 N N . GLY A 1 91 ? -13.197 -14.652 19.865 1.00 49.69 91 GLY A N 1
ATOM 657 C CA . GLY A 1 91 ? -12.521 -15.093 21.082 1.00 49.69 91 GLY A CA 1
ATOM 658 C C . GLY A 1 91 ? -12.347 -13.916 22.039 1.00 49.69 91 GLY A C 1
ATOM 659 O O . GLY A 1 91 ? -11.596 -12.989 21.749 1.00 49.69 91 GLY A O 1
ATOM 660 N N . ALA A 1 92 ? -12.990 -13.962 23.207 1.00 52.53 92 ALA A N 1
ATOM 661 C CA . ALA A 1 92 ? -12.788 -12.990 24.281 1.00 52.53 92 ALA A CA 1
ATOM 662 C C . ALA A 1 92 ? -11.322 -12.929 24.786 1.00 52.53 92 ALA A C 1
ATOM 664 O O . ALA A 1 92 ? -10.986 -12.068 25.588 1.00 52.53 92 ALA A O 1
ATOM 665 N N . GLU A 1 93 ? -10.432 -13.808 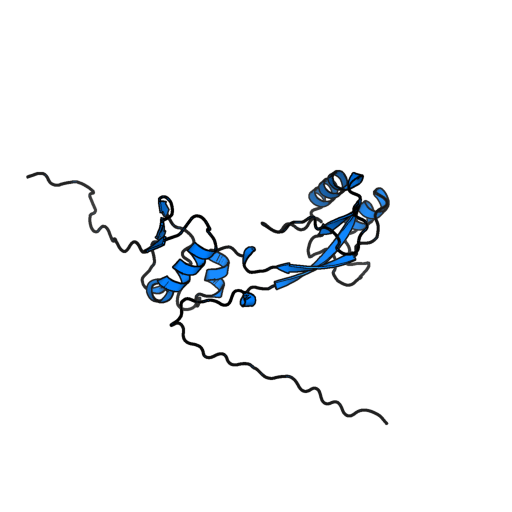24.355 1.00 53.44 93 GLU A N 1
ATOM 666 C CA . GLU A 1 93 ? -9.017 -13.768 24.741 1.00 53.44 93 GLU A CA 1
ATOM 667 C C . GLU A 1 93 ? -8.124 -13.132 23.667 1.00 53.44 93 GLU A C 1
ATOM 669 O O . GLU A 1 93 ? -7.021 -12.697 23.973 1.00 53.44 93 GLU A O 1
ATOM 674 N N . ASP A 1 94 ? -8.620 -13.005 22.432 1.00 55.72 94 ASP A N 1
ATOM 675 C CA . ASP A 1 94 ? -7.849 -12.481 21.296 1.00 55.72 94 ASP A CA 1
ATOM 676 C C . ASP A 1 94 ? -8.020 -10.961 21.133 1.00 55.72 94 ASP A C 1
ATOM 678 O O . ASP A 1 94 ? -7.205 -10.268 20.528 1.00 55.72 94 ASP A O 1
ATOM 682 N N . THR A 1 95 ? -9.081 -10.403 21.725 1.00 65.62 95 THR A N 1
ATOM 683 C CA . THR A 1 95 ? -9.277 -8.957 21.755 1.00 65.62 95 THR A CA 1
ATOM 684 C C . THR A 1 95 ? -8.333 -8.317 22.780 1.00 65.62 95 THR A C 1
ATOM 686 O O . THR A 1 95 ? -8.457 -8.609 23.973 1.00 65.62 95 THR A O 1
ATOM 689 N N . PRO A 1 96 ? -7.443 -7.394 22.373 1.00 72.69 96 PRO A N 1
ATOM 690 C CA . PRO A 1 96 ? -6.490 -6.777 23.285 1.00 72.69 96 PRO A CA 1
ATOM 691 C C . PRO A 1 96 ? -7.208 -6.049 24.427 1.00 72.69 96 PRO A C 1
ATOM 693 O O . PRO A 1 96 ? -8.173 -5.314 24.202 1.00 72.69 96 PRO A O 1
ATOM 696 N N . GLU A 1 97 ? -6.716 -6.214 25.658 1.00 77.25 97 GLU A N 1
ATOM 697 C CA . GLU A 1 97 ? -7.283 -5.585 26.865 1.00 77.25 97 GLU A CA 1
ATOM 698 C C . GLU A 1 97 ? -7.419 -4.065 26.709 1.00 77.25 97 GLU A C 1
ATOM 700 O O . GLU A 1 97 ? -8.421 -3.471 27.107 1.00 77.25 97 GLU A O 1
ATOM 705 N N . ALA A 1 98 ? -6.453 -3.449 26.024 1.00 75.88 98 ALA A N 1
ATOM 706 C CA . ALA A 1 98 ? -6.478 -2.035 25.680 1.00 75.88 98 ALA A CA 1
ATOM 707 C C . ALA A 1 98 ? -7.730 -1.638 24.875 1.00 75.88 98 ALA A C 1
ATOM 709 O O . ALA A 1 98 ? -8.276 -0.559 25.096 1.00 75.88 98 ALA A O 1
ATOM 710 N N . LEU A 1 99 ? -8.240 -2.498 23.983 1.00 78.25 99 LEU A N 1
ATOM 711 C CA . LEU A 1 99 ? -9.480 -2.219 23.254 1.00 78.25 99 LEU A CA 1
ATOM 712 C C . LEU A 1 99 ? -10.693 -2.246 24.193 1.00 78.25 99 LEU A C 1
ATOM 714 O O . LEU A 1 99 ? -11.542 -1.358 24.122 1.00 78.25 99 LEU A O 1
ATOM 718 N N . ARG A 1 100 ? -10.759 -3.220 25.108 1.00 78.19 100 ARG A N 1
ATOM 719 C CA . ARG A 1 100 ? -11.842 -3.324 26.102 1.00 78.19 100 ARG A CA 1
ATOM 720 C C . ARG A 1 100 ? -11.886 -2.140 27.051 1.00 78.19 100 ARG A C 1
ATOM 722 O O . ARG A 1 100 ? -12.972 -1.656 27.380 1.00 78.19 100 ARG A O 1
ATOM 729 N N . GLU A 1 101 ? -10.717 -1.658 27.464 1.00 81.12 101 GLU A N 1
ATOM 730 C CA . GLU A 1 101 ? -10.610 -0.464 28.293 1.00 81.12 101 GLU A CA 1
ATOM 731 C C . GLU A 1 101 ? -11.157 0.757 27.544 1.00 81.12 101 GLU A C 1
ATOM 733 O O . GLU A 1 101 ? -11.951 1.514 28.099 1.00 81.12 101 GLU A O 1
ATOM 738 N N . ILE A 1 102 ? -10.816 0.920 26.261 1.00 79.00 102 ILE A N 1
ATOM 739 C CA . ILE A 1 102 ? -11.312 2.023 25.422 1.00 79.00 102 ILE A CA 1
ATOM 740 C C . ILE A 1 102 ? -12.836 1.955 25.273 1.00 79.00 102 ILE A C 1
ATOM 742 O O . ILE A 1 102 ? -13.506 2.978 25.425 1.00 79.00 102 ILE A O 1
ATOM 746 N N . ILE A 1 103 ? -13.385 0.766 25.013 1.00 82.06 103 ILE A N 1
ATOM 747 C CA . ILE A 1 103 ? -14.831 0.541 24.882 1.00 82.06 103 ILE A CA 1
ATOM 748 C C . ILE A 1 103 ? -15.549 0.933 26.178 1.00 82.06 103 ILE A C 1
ATOM 750 O O . ILE A 1 103 ? -16.468 1.755 26.143 1.00 82.06 103 ILE A O 1
ATOM 754 N N . SER A 1 104 ? -15.076 0.429 27.322 1.00 82.75 104 SER A N 1
ATOM 755 C CA . SER A 1 104 ? -15.665 0.702 28.641 1.00 82.75 104 SER A CA 1
ATOM 756 C C . SER A 1 104 ? -15.549 2.177 29.029 1.00 82.75 104 SER A C 1
ATOM 758 O O . SER A 1 104 ? -16.507 2.789 29.495 1.00 82.75 104 SER A O 1
ATOM 760 N N . LYS A 1 105 ? -14.384 2.784 28.788 1.00 81.00 105 LYS A N 1
ATOM 761 C CA . LYS A 1 105 ? -14.093 4.177 29.142 1.00 81.00 105 LYS A CA 1
ATOM 762 C C . LYS A 1 105 ? -14.895 5.178 28.319 1.00 81.00 105 LYS A C 1
ATOM 764 O O . LYS A 1 105 ? -15.259 6.238 28.824 1.00 81.00 105 LYS A O 1
ATOM 769 N N . HIS A 1 106 ? -15.145 4.876 27.046 1.00 75.00 106 HIS A N 1
ATOM 770 C CA . HIS A 1 106 ? -15.823 5.795 26.131 1.00 75.00 106 HIS A CA 1
ATOM 771 C C . HIS A 1 106 ? -17.302 5.466 25.894 1.00 75.00 106 HIS A C 1
ATOM 773 O O . HIS A 1 106 ? -17.988 6.273 25.248 1.00 75.00 106 HIS A O 1
ATOM 779 N N . GLY A 1 107 ? -17.794 4.346 26.438 1.00 75.81 107 GLY A N 1
ATOM 780 C CA . GLY A 1 107 ? -19.162 3.864 26.249 1.00 75.81 107 GLY A CA 1
ATOM 781 C C . GLY A 1 107 ? -19.452 3.593 24.776 1.00 75.81 107 GLY A C 1
ATOM 782 O O . GLY A 1 107 ? -20.411 4.135 24.230 1.00 75.81 107 GLY A O 1
ATOM 783 N N . LEU A 1 108 ? -18.546 2.875 24.111 1.00 79.12 108 LEU A N 1
ATOM 784 C CA . LEU A 1 108 ? -18.667 2.533 22.694 1.00 79.12 108 LEU A CA 1
ATOM 785 C C . LEU A 1 108 ? -19.361 1.170 22.538 1.00 79.12 108 LEU A C 1
ATOM 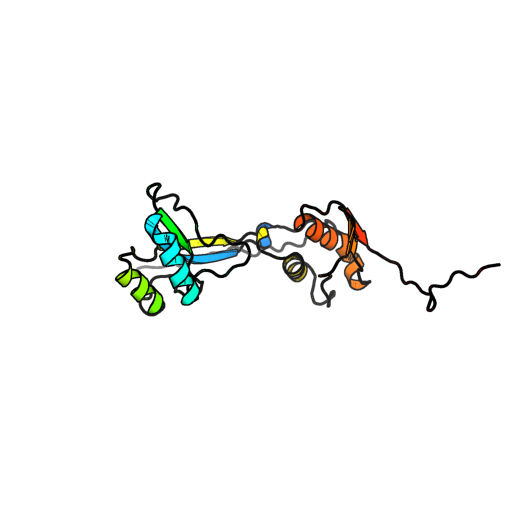787 O O . LEU A 1 108 ? -19.289 0.348 23.450 1.00 79.12 108 LEU A O 1
ATOM 791 N N . PRO A 1 109 ? -20.043 0.923 21.409 1.00 77.69 109 PRO A N 1
ATOM 792 C CA . PRO A 1 109 ? -20.564 -0.402 21.082 1.00 77.69 109 PRO A CA 1
ATOM 793 C C . PRO A 1 109 ? -19.435 -1.423 20.875 1.00 77.69 109 PRO A C 1
ATOM 795 O O . PRO A 1 109 ? -18.278 -1.059 20.648 1.00 77.69 109 PRO A O 1
ATOM 798 N N . GLU A 1 110 ? -19.788 -2.708 20.929 1.00 75.56 110 GLU A N 1
ATOM 799 C CA . GLU A 1 110 ? -18.858 -3.808 20.666 1.00 75.56 110 GLU A CA 1
ATOM 800 C C . GLU A 1 110 ? -18.281 -3.744 19.238 1.00 75.56 110 GLU A C 1
ATOM 802 O O . GLU A 1 110 ? -18.946 -3.255 18.314 1.00 75.56 110 GLU A O 1
ATOM 807 N N . PRO A 1 111 ? -17.034 -4.214 19.039 1.00 81.81 111 PRO A N 1
ATOM 808 C CA . PRO A 1 111 ? -16.418 -4.256 17.723 1.00 81.81 111 PRO A CA 1
ATOM 809 C C . PRO A 1 111 ? -17.193 -5.201 16.799 1.00 81.81 111 PRO A C 1
ATOM 811 O O . PRO A 1 111 ? -17.516 -6.332 17.152 1.00 81.81 111 PRO A O 1
ATOM 814 N N . VAL A 1 112 ? -17.472 -4.725 15.592 1.00 82.12 112 VAL A N 1
ATOM 815 C CA . VAL A 1 112 ? -18.209 -5.449 14.556 1.00 82.12 112 VAL A CA 1
ATOM 816 C C . VAL A 1 112 ? -17.201 -6.095 13.602 1.00 82.12 112 VAL A C 1
ATOM 818 O O . VAL A 1 112 ? -16.246 -5.423 13.204 1.00 82.12 112 VAL A O 1
ATOM 821 N N . PRO A 1 113 ? -17.373 -7.367 13.203 1.00 83.00 113 PRO A N 1
ATOM 822 C CA . PRO A 1 113 ? -16.533 -7.965 12.171 1.00 83.00 113 PRO A CA 1
ATOM 823 C C . PRO A 1 113 ? -16.716 -7.220 10.845 1.00 83.00 113 PRO A C 1
ATOM 825 O O . PRO A 1 113 ? -17.838 -6.990 10.395 1.00 83.00 113 PRO A O 1
ATOM 828 N N . TYR A 1 114 ? -15.605 -6.840 10.222 1.00 82.44 114 TYR A N 1
ATOM 829 C CA . TYR A 1 114 ? -15.580 -6.096 8.971 1.00 82.44 114 TYR A CA 1
ATOM 830 C C . TYR A 1 114 ? -14.533 -6.687 8.031 1.00 82.44 114 TYR A C 1
ATOM 832 O O . TYR A 1 114 ? -13.345 -6.714 8.347 1.00 82.44 114 TYR A O 1
ATOM 840 N N . THR A 1 115 ? -14.967 -7.118 6.850 1.00 82.31 115 THR A N 1
ATOM 841 C CA . THR A 1 115 ? -14.056 -7.588 5.804 1.00 82.31 115 THR A CA 1
ATOM 842 C C . THR A 1 115 ? -13.688 -6.423 4.895 1.00 82.31 115 THR A C 1
ATOM 844 O O . THR A 1 115 ? -14.552 -5.810 4.266 1.00 82.31 115 THR A O 1
ATOM 847 N N . HIS A 1 116 ? -12.400 -6.100 4.827 1.00 82.81 116 HIS A N 1
ATOM 848 C CA . HIS A 1 116 ? -11.872 -5.087 3.926 1.00 82.81 116 HIS A CA 1
ATOM 849 C C . HIS A 1 116 ? -11.199 -5.749 2.724 1.00 82.81 116 HIS A C 1
ATOM 851 O O . HIS A 1 116 ? -10.212 -6.461 2.879 1.00 82.81 116 HIS A O 1
ATOM 857 N N . VAL A 1 117 ? -11.716 -5.500 1.522 1.00 82.44 117 VAL A N 1
ATOM 858 C CA . VAL A 1 117 ? -11.111 -5.989 0.279 1.00 82.44 117 VAL A CA 1
ATOM 859 C C . VAL A 1 117 ? -10.031 -5.001 -0.162 1.00 82.44 117 VAL A C 1
ATOM 861 O O . VAL A 1 117 ? -10.326 -3.850 -0.480 1.00 82.44 117 VAL A O 1
ATOM 864 N N . LEU A 1 118 ? -8.777 -5.446 -0.155 1.00 81.44 118 LEU A N 1
ATOM 865 C CA . LEU A 1 118 ? -7.633 -4.732 -0.710 1.00 81.44 118 LEU A CA 1
ATOM 866 C C . LEU A 1 118 ? -7.443 -5.137 -2.170 1.00 81.44 118 LEU A C 1
ATOM 868 O O . LEU A 1 118 ? -7.200 -6.306 -2.454 1.00 81.44 118 LEU A O 1
ATOM 872 N N . GLY A 1 119 ? -7.522 -4.176 -3.085 1.00 79.12 119 GLY A N 1
ATOM 873 C CA . GLY A 1 119 ? -7.163 -4.379 -4.488 1.00 79.12 119 GLY A CA 1
ATOM 874 C C . GLY A 1 119 ? -5.680 -4.125 -4.770 1.00 79.12 119 GLY A C 1
ATOM 875 O O . GLY A 1 119 ? -4.886 -3.816 -3.873 1.00 79.12 119 GLY A O 1
ATOM 876 N N . ASP A 1 120 ? -5.317 -4.163 -6.054 1.00 75.31 120 ASP A N 1
ATOM 877 C CA . ASP A 1 120 ? -3.956 -3.879 -6.513 1.00 75.31 120 ASP A CA 1
ATOM 878 C C . ASP A 1 120 ? -3.493 -2.462 -6.133 1.00 75.31 120 ASP A C 1
ATOM 880 O O . ASP A 1 120 ? -2.298 -2.246 -5.945 1.00 75.31 120 ASP A O 1
ATOM 884 N N . GLU A 1 121 ? -4.413 -1.502 -5.982 1.00 74.06 121 GLU A N 1
ATOM 885 C CA . GLU A 1 121 ? -4.176 -0.087 -5.635 1.00 74.06 121 GLU A CA 1
ATOM 886 C C . GLU A 1 121 ? -3.256 0.107 -4.416 1.00 74.06 121 GLU A C 1
ATOM 888 O O . GLU A 1 121 ? -2.512 1.092 -4.301 1.00 74.06 121 GLU A O 1
ATOM 893 N N . TYR A 1 122 ? -3.303 -0.861 -3.507 1.00 75.88 122 TYR A N 1
ATOM 894 C CA . TYR A 1 122 ? -2.556 -0.857 -2.267 1.00 75.88 122 TYR A CA 1
ATOM 895 C C . TYR A 1 122 ? -1.099 -1.324 -2.430 1.00 75.88 122 TYR A C 1
ATOM 897 O O . TYR A 1 122 ? -0.227 -0.955 -1.641 1.00 75.88 122 TYR A O 1
ATOM 905 N N . LEU A 1 123 ? -0.809 -2.093 -3.480 1.00 79.94 123 LEU A N 1
ATOM 906 C CA . LEU A 1 123 ? 0.532 -2.581 -3.769 1.00 79.94 123 LEU A CA 1
ATOM 907 C C . LEU A 1 123 ? 1.377 -1.512 -4.465 1.00 79.94 123 LEU A C 1
ATOM 909 O O . LEU A 1 123 ? 0.924 -0.778 -5.353 1.00 79.94 123 LEU A O 1
ATOM 913 N N . THR A 1 124 ? 2.650 -1.444 -4.084 1.00 84.25 124 THR A N 1
ATOM 914 C CA . THR A 1 124 ? 3.633 -0.626 -4.800 1.00 84.25 124 THR A CA 1
ATOM 915 C C . THR A 1 124 ? 3.982 -1.268 -6.144 1.00 84.25 124 THR A C 1
ATOM 917 O O . THR A 1 124 ? 3.807 -2.471 -6.333 1.00 84.25 124 THR A O 1
ATOM 920 N N . ALA A 1 125 ? 4.510 -0.477 -7.087 1.00 84.88 125 ALA A N 1
ATOM 921 C CA . ALA A 1 125 ? 4.995 -1.018 -8.360 1.00 84.88 125 ALA A CA 1
ATOM 922 C C . ALA A 1 125 ? 6.021 -2.142 -8.139 1.00 84.88 125 ALA A C 1
ATOM 924 O O . ALA A 1 125 ? 5.963 -3.161 -8.813 1.00 84.88 125 ALA A O 1
ATOM 925 N N . ASP A 1 126 ? 6.896 -1.984 -7.144 1.00 84.94 126 ASP A N 1
ATOM 926 C CA . ASP A 1 126 ? 7.868 -2.998 -6.736 1.00 84.94 126 ASP A CA 1
ATOM 927 C C . ASP A 1 126 ? 7.201 -4.304 -6.282 1.00 84.94 126 ASP A C 1
ATOM 929 O O . ASP A 1 126 ? 7.542 -5.363 -6.793 1.00 84.94 126 ASP A O 1
ATOM 933 N N . GLN A 1 127 ? 6.191 -4.233 -5.409 1.00 85.00 127 GLN A N 1
ATOM 934 C CA . GLN A 1 127 ? 5.469 -5.416 -4.927 1.00 85.00 127 GLN A CA 1
ATOM 935 C C . GLN A 1 127 ? 4.710 -6.131 -6.048 1.00 85.00 127 GLN A C 1
ATOM 937 O O . GLN A 1 127 ? 4.738 -7.357 -6.121 1.00 85.00 127 GLN A O 1
ATOM 942 N N . VAL A 1 128 ? 4.070 -5.375 -6.946 1.00 86.50 128 VAL A N 1
ATOM 943 C CA . VAL A 1 128 ? 3.394 -5.944 -8.121 1.00 86.50 128 VAL A CA 1
ATOM 944 C C . VAL A 1 128 ? 4.409 -6.640 -9.031 1.00 86.50 128 VAL A C 1
ATOM 946 O O . VAL A 1 128 ? 4.202 -7.784 -9.429 1.00 86.50 128 VAL A O 1
ATOM 949 N N . LEU A 1 129 ? 5.547 -5.999 -9.314 1.00 86.25 129 LEU A N 1
ATOM 950 C CA . LEU A 1 129 ? 6.613 -6.599 -10.118 1.00 86.25 129 LEU A CA 1
ATOM 951 C C . LEU A 1 129 ? 7.245 -7.816 -9.436 1.00 86.25 129 LEU A C 1
ATOM 953 O O . LEU A 1 129 ? 7.513 -8.798 -10.117 1.00 86.25 129 LEU A O 1
ATOM 957 N N . ALA A 1 130 ? 7.415 -7.803 -8.113 1.00 84.94 130 ALA A N 1
ATOM 958 C CA . ALA A 1 130 ? 7.951 -8.921 -7.331 1.00 84.94 130 ALA A CA 1
ATOM 959 C C . ALA A 1 130 ? 7.104 -10.197 -7.422 1.00 84.94 130 ALA A C 1
ATOM 961 O O . ALA A 1 130 ? 7.615 -11.296 -7.190 1.00 84.94 130 ALA A O 1
ATOM 962 N N . SER A 1 131 ? 5.805 -10.035 -7.670 1.00 83.31 131 SER A N 1
ATOM 963 C CA . SER A 1 131 ? 4.841 -11.122 -7.826 1.00 83.31 131 SER A CA 1
ATOM 964 C C . SER A 1 131 ? 4.687 -11.581 -9.277 1.00 83.31 131 SER A C 1
ATOM 966 O O . SER A 1 131 ? 4.306 -12.725 -9.498 1.00 83.31 131 SER A O 1
ATOM 968 N N . LEU A 1 132 ? 4.959 -10.711 -10.257 1.00 84.19 132 LEU A N 1
ATOM 969 C CA . LEU A 1 132 ? 4.842 -11.030 -11.687 1.00 84.19 132 LEU A CA 1
ATOM 970 C C . LEU A 1 132 ? 6.146 -11.537 -12.304 1.00 84.19 132 LEU A C 1
ATOM 972 O O . LEU A 1 132 ? 6.117 -12.331 -13.242 1.00 84.19 132 LEU A O 1
ATOM 976 N N . LEU A 1 133 ? 7.289 -11.042 -11.830 1.00 83.62 133 LEU A N 1
ATOM 977 C CA . LEU A 1 133 ? 8.592 -11.404 -12.367 1.00 83.62 133 LEU A CA 1
ATOM 978 C C . LEU A 1 133 ? 9.078 -12.710 -11.719 1.00 83.62 133 LEU A C 1
ATOM 980 O O . LEU A 1 133 ? 9.086 -12.816 -10.490 1.00 83.62 133 LEU A O 1
ATOM 984 N N . PRO A 1 134 ? 9.511 -13.702 -12.516 1.00 79.69 134 PRO A N 1
ATOM 985 C CA . PRO A 1 134 ? 10.052 -14.941 -11.977 1.00 79.69 134 PRO A CA 1
ATOM 986 C C . PRO A 1 134 ? 11.374 -14.659 -11.260 1.00 79.69 134 PRO A C 1
ATOM 988 O O . PRO A 1 134 ? 12.349 -14.219 -11.876 1.00 79.69 134 PRO A O 1
ATOM 991 N N . ARG A 1 135 ? 11.407 -14.940 -9.954 1.00 78.00 135 ARG A N 1
ATOM 992 C CA . ARG A 1 135 ? 12.574 -14.698 -9.088 1.00 78.00 135 ARG A CA 1
ATOM 993 C C . ARG A 1 135 ? 13.791 -15.539 -9.472 1.00 78.00 135 ARG A C 1
ATOM 995 O O . ARG A 1 135 ? 14.908 -15.155 -9.154 1.00 78.00 135 ARG A O 1
ATOM 1002 N N . ASP A 1 136 ? 13.576 -16.639 -10.189 1.00 73.06 136 ASP A N 1
ATOM 1003 C CA . ASP A 1 136 ? 14.634 -17.499 -10.726 1.00 73.06 136 ASP A CA 1
ATOM 1004 C C . ASP A 1 136 ? 15.390 -16.872 -11.910 1.00 73.06 136 ASP A C 1
ATOM 1006 O O . ASP A 1 136 ? 16.489 -17.310 -12.237 1.00 73.06 136 ASP A O 1
ATOM 1010 N N . VAL A 1 137 ? 14.805 -15.862 -12.570 1.00 72.62 137 VAL A N 1
ATOM 1011 C CA . VAL A 1 137 ? 15.378 -15.208 -13.764 1.00 72.62 137 VAL A CA 1
ATOM 1012 C C . VAL A 1 137 ? 15.692 -13.736 -13.509 1.00 72.62 137 VAL A C 1
ATOM 1014 O O . VAL A 1 137 ? 16.632 -13.201 -14.085 1.00 72.62 137 VAL A O 1
ATOM 1017 N N . VAL A 1 138 ? 14.917 -13.062 -12.657 1.00 75.50 138 VAL A N 1
ATOM 1018 C CA . VAL A 1 138 ? 15.117 -11.651 -12.314 1.00 75.50 138 VAL A CA 1
ATOM 1019 C C . VAL A 1 138 ? 15.420 -11.537 -10.822 1.00 75.50 138 VAL A C 1
ATOM 1021 O O . VAL A 1 138 ? 14.514 -11.553 -9.992 1.00 75.50 138 VAL A O 1
ATOM 1024 N N . CYS A 1 139 ? 16.705 -11.397 -10.486 1.00 66.00 139 CYS A N 1
ATOM 1025 C CA . CYS A 1 139 ? 17.170 -11.269 -9.099 1.00 66.00 139 CYS A CA 1
ATOM 1026 C C . CYS A 1 139 ? 16.882 -9.895 -8.473 1.00 66.00 139 CYS A C 1
ATOM 1028 O O . CYS A 1 139 ? 16.778 -9.781 -7.255 1.00 66.00 139 CYS A O 1
ATOM 1030 N N . ASP A 1 140 ? 16.784 -8.849 -9.294 1.00 76.31 140 ASP A N 1
ATOM 1031 C CA . ASP A 1 140 ? 16.689 -7.454 -8.857 1.00 76.31 140 ASP A CA 1
ATOM 1032 C C . ASP A 1 140 ? 15.476 -6.803 -9.526 1.00 76.31 140 ASP A C 1
ATOM 1034 O O . ASP A 1 140 ? 15.330 -6.872 -10.748 1.00 76.31 140 ASP A O 1
ATOM 1038 N N . ILE A 1 141 ? 14.587 -6.192 -8.744 1.00 79.12 141 ILE A N 1
ATOM 1039 C CA . ILE A 1 141 ? 13.388 -5.526 -9.266 1.00 79.12 141 ILE A CA 1
ATOM 1040 C C . ILE A 1 141 ? 13.767 -4.082 -9.603 1.00 79.12 141 ILE A C 1
ATOM 1042 O O . ILE A 1 141 ? 14.421 -3.419 -8.799 1.00 79.12 141 ILE A O 1
ATOM 1046 N N . PRO A 1 142 ? 13.383 -3.548 -10.776 1.00 77.31 142 PRO A N 1
ATOM 1047 C CA . PRO A 1 142 ? 13.649 -2.154 -11.099 1.00 77.31 142 PRO A CA 1
ATOM 1048 C C . PRO A 1 142 ? 12.730 -1.237 -10.275 1.00 77.31 142 PRO A C 1
ATOM 1050 O O . PRO A 1 142 ? 11.668 -0.819 -10.733 1.00 77.31 142 PRO A O 1
ATOM 1053 N N . SER A 1 143 ? 13.141 -0.924 -9.046 1.00 67.69 143 SER A N 1
ATOM 1054 C CA . SER A 1 143 ? 12.362 -0.105 -8.105 1.00 67.69 143 SER A CA 1
ATOM 1055 C C . SER A 1 143 ? 12.613 1.403 -8.269 1.00 67.69 143 SER A C 1
ATOM 1057 O O . SER A 1 143 ? 11.870 2.214 -7.720 1.00 67.69 143 SER A O 1
ATOM 1059 N N . SER A 1 144 ? 13.653 1.798 -9.018 1.00 76.56 144 SER A N 1
ATOM 1060 C CA . SER A 1 144 ? 14.079 3.197 -9.193 1.00 76.56 144 SER A CA 1
ATOM 1061 C C . SER A 1 144 ? 14.070 3.626 -10.662 1.00 76.56 144 SER A C 1
ATOM 1063 O O . SER A 1 144 ? 14.613 2.938 -11.525 1.00 76.56 144 SER A O 1
ATOM 1065 N N . PHE A 1 145 ? 13.489 4.795 -10.938 1.00 86.19 145 PHE A N 1
ATOM 1066 C CA . PHE A 1 145 ? 13.458 5.416 -12.263 1.00 86.19 145 PHE A CA 1
ATOM 1067 C C . PHE A 1 145 ? 13.579 6.936 -12.161 1.00 86.19 145 PHE A C 1
ATOM 1069 O O . PHE A 1 145 ? 13.142 7.551 -11.188 1.00 86.19 145 PHE A O 1
ATOM 1076 N N . GLU A 1 146 ? 14.157 7.553 -13.186 1.00 87.88 146 GLU A N 1
ATOM 1077 C CA . GLU A 1 146 ? 14.224 9.011 -13.293 1.00 87.88 146 GLU A CA 1
ATOM 1078 C C . GLU A 1 146 ? 12.960 9.518 -13.987 1.00 87.88 146 GLU A C 1
ATOM 1080 O O . GLU A 1 146 ? 12.545 8.975 -15.010 1.00 87.88 146 GLU A O 1
ATOM 1085 N N . THR A 1 147 ? 12.351 10.578 -13.459 1.00 88.62 147 THR A N 1
ATOM 1086 C CA . THR A 1 147 ? 11.165 11.189 -14.074 1.00 88.62 147 THR A CA 1
ATOM 1087 C C . THR A 1 147 ? 11.528 12.515 -14.726 1.00 88.62 147 THR A C 1
ATOM 1089 O O . THR A 1 147 ? 12.060 13.407 -14.070 1.00 88.62 147 THR A O 1
ATOM 1092 N N . VAL A 1 148 ? 11.189 12.667 -16.007 1.00 88.44 148 VAL A N 1
ATOM 1093 C CA . VAL A 1 148 ? 11.278 13.931 -16.747 1.00 88.44 148 VAL A CA 1
ATOM 1094 C C . VAL A 1 148 ? 9.892 14.258 -17.297 1.00 88.44 148 VAL A C 1
ATOM 1096 O O . VAL A 1 148 ? 9.441 13.692 -18.293 1.00 88.44 148 VAL A O 1
ATOM 1099 N N . GLY A 1 149 ? 9.177 15.154 -16.615 1.00 89.62 149 GLY A N 1
ATOM 1100 C CA . GLY A 1 149 ? 7.785 15.467 -16.941 1.00 89.62 149 GLY A CA 1
ATOM 1101 C C . GLY A 1 149 ? 6.877 14.243 -16.781 1.00 89.62 149 GLY A C 1
ATOM 1102 O O . GLY A 1 149 ? 6.645 13.789 -15.666 1.00 89.62 149 GLY A O 1
ATOM 1103 N N . HIS A 1 150 ? 6.366 13.723 -17.898 1.00 91.00 150 HIS A N 1
ATOM 1104 C CA . HIS A 1 150 ? 5.494 12.540 -17.963 1.00 91.00 150 HIS A CA 1
ATOM 1105 C C . HIS A 1 150 ? 6.222 11.283 -18.471 1.00 91.00 150 HIS A C 1
ATOM 1107 O O . HIS A 1 150 ? 5.575 10.287 -18.808 1.00 91.00 150 HIS A O 1
ATOM 1113 N N . ILE A 1 151 ? 7.553 11.343 -18.576 1.00 90.56 151 ILE A N 1
ATOM 1114 C CA . ILE A 1 151 ? 8.398 10.262 -19.081 1.00 90.56 151 ILE A CA 1
ATOM 1115 C C . ILE A 1 151 ? 9.202 9.672 -17.923 1.00 90.56 151 ILE A C 1
ATOM 1117 O O . ILE A 1 151 ? 9.886 10.409 -17.210 1.00 90.56 151 ILE A O 1
ATOM 1121 N N . ALA A 1 152 ? 9.147 8.352 -17.762 1.00 91.25 152 ALA A N 1
ATOM 1122 C CA . ALA A 1 152 ? 10.006 7.611 -16.845 1.00 91.25 152 ALA A CA 1
ATOM 1123 C C . ALA A 1 152 ? 11.156 6.941 -17.612 1.00 91.25 152 ALA A C 1
ATOM 1125 O O . ALA A 1 152 ? 10.920 6.158 -18.535 1.00 91.25 152 ALA A O 1
ATOM 1126 N N . HIS A 1 153 ? 12.394 7.230 -17.213 1.00 90.19 153 HIS A N 1
ATOM 1127 C CA . HIS A 1 153 ? 13.596 6.562 -17.704 1.00 90.19 153 HIS A CA 1
ATOM 1128 C C . HIS A 1 153 ? 13.978 5.424 -16.754 1.00 90.19 153 HIS A C 1
ATOM 1130 O O . HIS A 1 153 ? 14.333 5.661 -15.597 1.00 90.19 153 HIS A O 1
ATOM 1136 N N . LEU A 1 154 ? 13.928 4.194 -17.260 1.00 87.75 154 LEU A N 1
ATOM 1137 C CA . LEU A 1 154 ? 14.366 2.991 -16.558 1.00 87.75 154 LEU A CA 1
ATOM 1138 C C . LEU A 1 154 ? 15.740 2.551 -17.039 1.00 87.75 154 LEU A C 1
ATOM 1140 O O . LEU A 1 154 ? 16.029 2.638 -18.227 1.00 87.75 154 LEU A O 1
ATOM 1144 N N . ASN A 1 155 ? 16.545 2.007 -16.131 1.00 86.88 155 ASN A N 1
ATOM 1145 C CA . ASN A 1 155 ? 17.771 1.291 -16.470 1.00 86.88 155 ASN A CA 1
ATOM 1146 C C . ASN A 1 155 ? 17.507 -0.206 -16.296 1.00 86.88 155 ASN A C 1
ATOM 1148 O O . ASN A 1 155 ? 17.691 -0.739 -15.203 1.00 86.88 155 ASN A O 1
ATOM 1152 N N . LEU A 1 156 ? 17.016 -0.868 -17.345 1.00 85.44 156 LEU A N 1
ATOM 1153 C CA . LEU A 1 156 ? 16.748 -2.304 -17.289 1.00 85.44 156 LEU A CA 1
ATOM 1154 C C . LEU A 1 156 ? 18.022 -3.109 -17.562 1.00 85.44 156 LEU A C 1
ATOM 1156 O O . LEU A 1 156 ? 18.763 -2.802 -18.498 1.00 85.44 156 LEU A O 1
ATOM 1160 N N . ARG A 1 157 ? 18.243 -4.164 -16.774 1.00 83.94 157 ARG A N 1
ATOM 1161 C CA . ARG A 1 157 ? 19.294 -5.171 -17.014 1.00 83.94 157 ARG A CA 1
ATOM 1162 C C . ARG A 1 157 ? 18.888 -6.115 -18.147 1.00 83.94 157 ARG A C 1
ATOM 1164 O O . ARG A 1 157 ? 17.698 -6.246 -18.433 1.00 83.94 157 ARG A O 1
ATOM 1171 N N . ASP A 1 158 ? 19.849 -6.823 -18.740 1.00 82.88 158 ASP A N 1
ATOM 1172 C CA . ASP A 1 158 ? 19.597 -7.772 -19.837 1.00 82.88 158 ASP A CA 1
ATOM 1173 C C . ASP A 1 158 ? 18.538 -8.832 -19.480 1.00 82.88 158 ASP A C 1
ATOM 1175 O O . ASP A 1 158 ? 17.644 -9.116 -20.274 1.00 82.88 158 ASP A O 1
ATOM 1179 N N . GLU A 1 159 ? 18.561 -9.319 -18.240 1.00 83.44 159 GLU A N 1
ATOM 1180 C CA . GLU A 1 159 ? 17.608 -10.288 -17.676 1.00 83.44 159 GLU A CA 1
ATOM 1181 C C . GLU A 1 159 ? 16.166 -9.746 -17.601 1.00 83.44 159 GLU A C 1
ATOM 1183 O O . GLU A 1 159 ? 15.193 -10.496 -17.675 1.00 83.44 159 GLU A O 1
ATOM 1188 N N . GLN A 1 160 ? 16.012 -8.423 -17.492 1.00 82.81 160 GLN A N 1
ATOM 1189 C CA . GLN A 1 160 ? 14.725 -7.727 -17.390 1.00 82.81 160 GLN A CA 1
ATOM 1190 C C . GLN A 1 160 ? 14.184 -7.286 -18.759 1.00 82.81 160 GLN A C 1
ATOM 1192 O O . GLN A 1 160 ? 12.995 -6.979 -18.884 1.00 82.81 160 GLN A O 1
ATOM 1197 N N . LEU A 1 161 ? 15.022 -7.251 -19.806 1.00 83.75 161 LEU A N 1
ATOM 1198 C CA . LEU A 1 161 ? 14.623 -6.839 -21.158 1.00 83.75 161 LEU A CA 1
ATOM 1199 C C . LEU A 1 161 ? 13.449 -7.645 -21.740 1.00 83.75 161 LEU A C 1
ATOM 1201 O O . LEU A 1 161 ? 12.601 -7.017 -22.388 1.00 83.75 161 LEU A O 1
ATOM 1205 N N . PRO A 1 162 ? 13.332 -8.972 -21.518 1.00 87.00 162 PRO A N 1
ATOM 1206 C CA . PRO A 1 162 ? 12.165 -9.738 -21.956 1.00 87.00 162 PRO A CA 1
ATOM 1207 C C . PRO A 1 162 ? 10.861 -9.224 -21.329 1.00 87.00 162 PRO A C 1
ATOM 1209 O O . PRO A 1 162 ? 9.823 -9.196 -21.987 1.00 87.00 162 PRO A O 1
ATOM 1212 N N . TYR A 1 163 ? 10.930 -8.714 -20.096 1.00 86.19 163 TYR A N 1
ATOM 1213 C CA . TYR A 1 163 ? 9.791 -8.230 -19.312 1.00 86.19 163 TYR A CA 1
ATOM 1214 C C . TYR A 1 163 ? 9.591 -6.709 -19.394 1.00 86.19 163 TYR A C 1
ATOM 1216 O O . TYR A 1 163 ? 8.718 -6.161 -18.722 1.00 86.19 163 TYR A O 1
ATOM 1224 N N . LYS A 1 164 ? 10.346 -5.995 -20.243 1.00 86.44 164 LYS A N 1
ATOM 1225 C CA . LYS A 1 164 ? 10.318 -4.519 -20.336 1.00 86.44 164 LYS A CA 1
ATOM 1226 C C . LYS A 1 164 ? 8.921 -3.926 -20.542 1.00 86.44 164 LYS A C 1
ATOM 1228 O O . LYS A 1 164 ? 8.631 -2.844 -20.040 1.00 86.44 164 LYS A O 1
ATOM 1233 N N . ARG A 1 165 ? 8.055 -4.623 -21.290 1.00 88.06 165 ARG A N 1
ATOM 1234 C CA . ARG A 1 165 ? 6.674 -4.185 -21.556 1.00 88.06 165 ARG A CA 1
ATOM 1235 C C . ARG A 1 165 ? 5.808 -4.291 -20.303 1.00 88.06 165 ARG A C 1
ATOM 1237 O O . ARG A 1 165 ? 5.095 -3.344 -19.993 1.00 88.06 165 ARG A O 1
ATOM 1244 N N . LEU A 1 166 ? 5.923 -5.405 -19.581 1.00 87.62 166 LEU A N 1
ATOM 1245 C CA . LEU A 1 166 ? 5.232 -5.638 -18.315 1.00 87.62 166 LEU A CA 1
ATOM 1246 C C . LEU A 1 166 ? 5.687 -4.620 -17.258 1.00 87.62 166 LEU A C 1
ATOM 1248 O O . LEU A 1 166 ? 4.857 -3.938 -16.665 1.00 87.62 166 LEU A O 1
ATOM 1252 N N . ILE A 1 167 ? 7.004 -4.431 -17.114 1.00 87.62 167 ILE A N 1
ATOM 1253 C CA . ILE A 1 167 ? 7.594 -3.444 -16.198 1.00 87.62 167 ILE A CA 1
ATOM 1254 C C . ILE A 1 167 ? 7.091 -2.032 -16.510 1.00 87.62 167 ILE A C 1
ATOM 1256 O O . ILE A 1 167 ? 6.599 -1.330 -15.626 1.00 87.62 167 ILE A O 1
ATOM 1260 N N . GLY A 1 168 ? 7.159 -1.626 -17.781 1.00 88.75 168 GLY A N 1
ATOM 1261 C CA . GLY A 1 168 ? 6.666 -0.321 -18.205 1.00 88.75 168 GLY A CA 1
ATOM 1262 C C . GLY A 1 168 ? 5.173 -0.144 -17.939 1.00 88.75 168 GLY A C 1
ATOM 1263 O O . GLY A 1 168 ? 4.759 0.924 -17.491 1.00 88.75 168 GLY A O 1
ATOM 1264 N N . ARG A 1 169 ? 4.362 -1.187 -18.152 1.00 88.19 169 ARG A N 1
ATOM 1265 C CA . ARG A 1 169 ? 2.924 -1.128 -17.889 1.00 88.19 169 ARG A CA 1
ATOM 1266 C C . ARG A 1 169 ? 2.626 -0.931 -16.409 1.00 88.19 169 ARG A C 1
ATOM 1268 O O . ARG A 1 169 ? 1.881 -0.011 -16.097 1.00 88.19 169 ARG A O 1
ATOM 1275 N N . VAL A 1 170 ? 3.235 -1.718 -15.522 1.00 88.44 170 VAL A N 1
ATOM 1276 C CA . VAL A 1 170 ? 3.049 -1.583 -14.066 1.00 88.44 170 VAL A CA 1
ATOM 1277 C C . VAL A 1 170 ? 3.452 -0.186 -13.586 1.00 88.44 170 VAL A C 1
ATOM 1279 O O . VAL A 1 170 ? 2.750 0.418 -12.781 1.00 88.44 170 VAL A O 1
ATOM 1282 N N . ILE A 1 171 ? 4.549 0.373 -14.105 1.00 88.50 171 ILE A N 1
ATOM 1283 C CA . ILE A 1 171 ? 5.009 1.711 -13.704 1.00 88.50 171 ILE A CA 1
ATOM 1284 C C . ILE A 1 171 ? 4.042 2.807 -14.152 1.00 88.50 171 ILE A C 1
ATOM 1286 O O . ILE A 1 171 ? 3.774 3.713 -13.362 1.00 88.50 171 ILE A O 1
ATOM 1290 N N . MET A 1 172 ? 3.514 2.730 -15.379 1.00 88.31 172 MET A N 1
ATOM 1291 C CA . MET A 1 172 ? 2.476 3.659 -15.847 1.00 88.31 172 MET A CA 1
ATOM 1292 C C . MET A 1 172 ? 1.194 3.517 -15.027 1.00 88.31 172 MET A C 1
ATOM 1294 O O . MET A 1 172 ? 0.595 4.515 -14.651 1.00 88.31 172 MET A O 1
ATOM 1298 N N . ASP A 1 173 ? 0.802 2.283 -14.715 1.00 86.31 173 ASP A N 1
ATOM 1299 C CA . ASP A 1 173 ? -0.419 1.983 -13.969 1.00 86.31 173 ASP A CA 1
ATOM 1300 C C . ASP A 1 173 ? -0.378 2.525 -12.537 1.00 86.31 173 ASP A C 1
ATOM 1302 O O . ASP A 1 173 ? -1.354 3.069 -12.034 1.00 86.31 173 ASP A O 1
ATOM 1306 N N . LYS A 1 174 ? 0.784 2.427 -11.883 1.00 86.50 174 LYS A N 1
ATOM 1307 C CA . LYS A 1 174 ? 0.977 2.909 -10.509 1.00 86.50 174 LYS A CA 1
ATOM 1308 C C . LYS A 1 174 ? 1.291 4.397 -10.398 1.00 86.50 174 LYS A C 1
ATOM 1310 O O . LYS A 1 174 ? 1.333 4.909 -9.279 1.00 86.50 174 LYS A O 1
ATOM 1315 N N . ASN A 1 175 ? 1.542 5.084 -11.511 1.00 86.44 175 ASN A N 1
ATOM 1316 C CA . ASN A 1 175 ? 1.889 6.500 -11.521 1.00 86.44 175 ASN A CA 1
ATOM 1317 C C . ASN A 1 175 ? 1.076 7.252 -12.579 1.00 86.44 175 ASN A C 1
ATOM 1319 O O . ASN A 1 175 ? 1.540 7.419 -13.703 1.00 86.44 175 ASN A O 1
ATOM 1323 N N . ASP A 1 176 ? -0.054 7.844 -12.183 1.00 84.50 176 ASP A N 1
ATOM 1324 C CA . ASP A 1 176 ? -0.952 8.600 -13.083 1.00 84.50 176 ASP A CA 1
ATOM 1325 C C . ASP A 1 176 ? -0.268 9.743 -13.861 1.00 84.50 176 ASP A C 1
ATOM 1327 O O . ASP A 1 176 ? -0.757 10.217 -14.888 1.00 84.50 176 ASP A O 1
ATOM 1331 N N . ARG A 1 177 ? 0.875 10.231 -13.359 1.00 87.31 177 ARG A N 1
ATOM 1332 C CA . ARG A 1 177 ? 1.670 11.293 -13.997 1.00 87.31 177 ARG A CA 1
ATOM 1333 C C . ARG A 1 177 ? 2.523 10.787 -15.162 1.00 87.31 177 ARG A C 1
ATOM 1335 O O . ARG A 1 177 ? 2.883 11.586 -16.028 1.00 87.31 177 ARG A O 1
ATOM 1342 N N . ILE A 1 178 ? 2.871 9.502 -15.180 1.00 91.31 178 ILE A N 1
ATOM 1343 C CA . ILE A 1 178 ? 3.738 8.899 -16.192 1.00 91.31 178 ILE A CA 1
ATOM 1344 C C . ILE A 1 178 ? 2.874 8.365 -17.330 1.00 91.31 178 ILE A C 1
ATOM 1346 O O . ILE A 1 178 ? 2.022 7.507 -17.138 1.00 91.31 178 ILE A O 1
ATOM 1350 N N . ARG A 1 179 ? 3.122 8.859 -18.543 1.00 89.38 179 ARG A N 1
ATOM 1351 C CA . ARG A 1 179 ? 2.432 8.416 -19.766 1.00 89.38 179 ARG A CA 1
ATOM 1352 C C . ARG A 1 179 ? 3.320 7.580 -20.672 1.00 89.38 179 ARG A C 1
ATOM 1354 O O . ARG A 1 179 ? 2.812 6.826 -21.494 1.00 89.38 179 ARG A O 1
ATOM 1361 N N . THR A 1 180 ? 4.63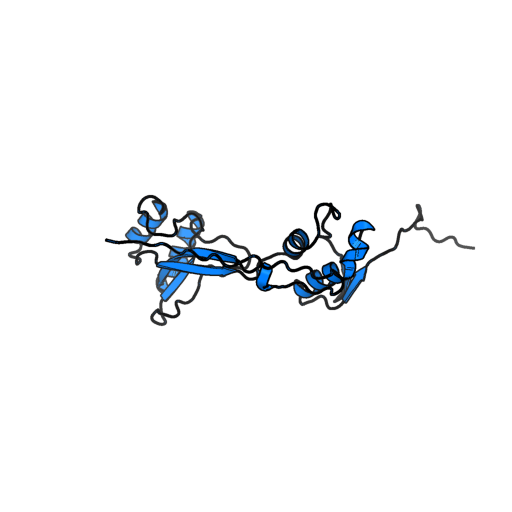4 7.727 -20.523 1.00 88.50 180 THR A N 1
ATOM 1362 C CA . THR A 1 180 ? 5.617 7.062 -21.373 1.00 88.50 180 THR A CA 1
ATOM 1363 C C . THR A 1 180 ? 6.735 6.510 -20.509 1.00 88.50 180 THR A C 1
ATOM 1365 O O . THR A 1 180 ? 7.281 7.214 -19.661 1.00 88.50 180 THR A O 1
ATOM 1368 N N . VAL A 1 181 ? 7.111 5.259 -20.750 1.00 89.38 181 VAL A N 1
ATOM 1369 C CA . VAL A 1 181 ? 8.256 4.621 -20.102 1.00 89.38 181 VAL A CA 1
ATOM 1370 C C . VAL A 1 181 ? 9.266 4.252 -21.172 1.00 89.38 181 VAL A C 1
ATOM 1372 O O . VAL A 1 181 ? 8.918 3.631 -22.176 1.00 89.38 181 VAL A O 1
ATOM 1375 N N . VAL A 1 182 ? 10.518 4.633 -20.957 1.00 88.38 182 VAL A N 1
ATOM 1376 C CA . VAL A 1 182 ? 11.617 4.354 -21.877 1.00 88.38 182 VAL A CA 1
ATOM 1377 C C . VAL A 1 182 ? 12.736 3.629 -21.144 1.00 88.38 182 VAL A C 1
ATOM 1379 O O . VAL A 1 182 ? 13.031 3.915 -19.984 1.00 88.38 182 VAL A O 1
ATOM 1382 N N . ASN A 1 183 ? 13.362 2.677 -21.830 1.00 87.69 183 ASN A N 1
ATOM 1383 C CA . ASN A 1 183 ? 14.551 2.009 -21.323 1.00 87.69 183 ASN A CA 1
ATOM 1384 C C . ASN A 1 183 ? 15.800 2.756 -21.799 1.00 87.69 183 ASN A C 1
ATOM 1386 O O . ASN A 1 183 ? 15.986 2.957 -23.000 1.00 87.69 183 ASN A O 1
ATOM 1390 N N . LYS A 1 184 ? 16.662 3.139 -20.865 1.00 81.88 184 LYS A N 1
ATOM 1391 C CA . LYS A 1 184 ? 17.953 3.767 -21.116 1.00 81.88 184 LYS A CA 1
ATOM 1392 C C . LYS A 1 184 ? 18.985 2.662 -21.332 1.00 81.88 184 LYS A C 1
ATOM 1394 O O . LYS A 1 184 ? 19.443 2.019 -20.399 1.00 81.88 184 LYS A O 1
ATOM 1399 N N . THR A 1 185 ? 19.352 2.446 -22.590 1.00 66.50 185 THR A N 1
ATOM 1400 C CA . THR A 1 185 ? 20.331 1.426 -23.012 1.00 66.50 185 THR A CA 1
ATOM 1401 C C . THR A 1 185 ? 21.774 1.941 -23.040 1.00 66.50 185 THR A C 1
ATOM 1403 O O . THR A 1 185 ? 22.683 1.226 -23.457 1.00 66.50 185 THR A O 1
ATOM 1406 N N . ALA A 1 186 ? 22.012 3.189 -22.629 1.00 54.28 186 ALA A N 1
ATOM 1407 C CA . ALA A 1 186 ? 23.308 3.835 -22.780 1.00 54.28 186 ALA A CA 1
ATOM 1408 C C . ALA A 1 186 ? 24.316 3.356 -21.719 1.00 54.28 186 ALA A C 1
ATOM 1410 O O . ALA A 1 186 ? 24.406 3.932 -20.634 1.00 54.28 186 ALA A O 1
ATOM 1411 N N . LYS A 1 187 ? 25.142 2.362 -22.069 1.00 48.62 187 LYS A N 1
ATOM 1412 C CA . LYS A 1 187 ? 26.512 2.290 -21.544 1.00 48.62 187 LYS A CA 1
ATOM 1413 C C . LYS A 1 187 ? 27.255 3.509 -22.084 1.00 48.62 187 LYS A C 1
ATOM 1415 O O . LYS A 1 187 ? 27.525 3.592 -23.278 1.00 48.62 187 LYS A O 1
ATOM 1420 N N . ILE A 1 188 ? 27.557 4.479 -21.227 1.00 47.22 188 ILE A N 1
ATOM 1421 C CA . ILE A 1 188 ? 28.560 5.488 -21.569 1.00 47.22 188 ILE A CA 1
ATOM 1422 C C . ILE A 1 188 ? 29.914 4.789 -21.421 1.00 47.22 188 ILE A C 1
ATOM 1424 O O . ILE A 1 188 ? 30.495 4.791 -20.341 1.00 47.22 188 ILE A O 1
ATOM 1428 N N . GLU A 1 189 ? 30.401 4.155 -22.486 1.00 46.59 189 GLU A N 1
ATOM 1429 C CA . GLU A 1 189 ? 31.825 3.828 -22.622 1.00 46.59 189 GLU A CA 1
ATOM 1430 C C . GLU A 1 189 ? 32.581 5.128 -22.904 1.00 46.59 189 GLU A C 1
ATOM 1432 O O . GLU A 1 189 ? 32.962 5.427 -24.031 1.00 46.59 189 GLU A O 1
ATOM 1437 N N . ASN A 1 190 ? 32.723 5.972 -21.884 1.00 49.41 190 ASN A N 1
ATOM 1438 C CA . ASN A 1 190 ? 33.750 6.998 -21.897 1.00 49.41 190 ASN A CA 1
ATOM 1439 C C . ASN A 1 190 ? 34.096 7.382 -20.458 1.00 49.41 190 ASN A C 1
ATOM 1441 O O . ASN A 1 190 ? 33.283 7.978 -19.751 1.00 49.41 190 ASN A O 1
ATOM 1445 N N . GLU A 1 191 ? 35.304 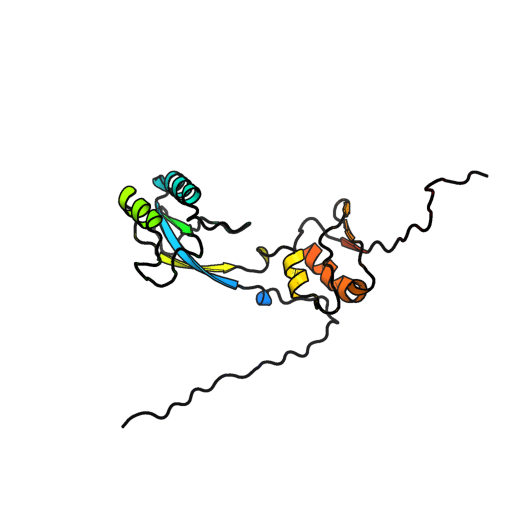7.022 -20.031 1.00 53.16 191 GLU A N 1
ATOM 1446 C CA . GLU A 1 191 ? 35.822 7.264 -18.677 1.00 53.16 191 GLU A CA 1
ATOM 1447 C C . GLU A 1 191 ? 36.005 8.765 -18.386 1.00 53.16 191 GLU A C 1
ATOM 1449 O O . GLU A 1 191 ? 36.020 9.196 -17.236 1.00 53.16 191 GLU A O 1
ATOM 1454 N N . PHE A 1 192 ? 36.033 9.600 -19.426 1.00 59.81 192 PHE A N 1
ATOM 1455 C CA . PHE A 1 192 ? 36.214 11.038 -19.302 1.00 59.81 192 PHE A CA 1
ATOM 1456 C C . PHE A 1 192 ? 35.160 11.756 -20.140 1.00 59.81 192 PHE A C 1
ATOM 1458 O O . PHE A 1 192 ? 35.276 11.860 -21.358 1.00 59.81 192 PHE A O 1
ATOM 1465 N N . ARG A 1 193 ? 34.110 12.267 -19.485 1.00 56.72 193 ARG A N 1
ATOM 1466 C CA . ARG A 1 193 ? 33.127 13.198 -20.070 1.00 56.72 193 ARG A CA 1
ATOM 1467 C C . ARG A 1 193 ? 33.811 14.511 -20.485 1.00 56.72 193 ARG A C 1
ATOM 1469 O O . ARG A 1 193 ? 33.627 15.535 -19.833 1.00 56.72 193 ARG A O 1
ATOM 1476 N N . VAL A 1 194 ? 34.613 14.491 -21.544 1.00 54.41 194 VAL A N 1
ATOM 1477 C CA . VAL A 1 194 ? 35.319 15.665 -22.062 1.00 54.41 194 VAL A CA 1
ATOM 1478 C C . VAL A 1 194 ? 35.202 15.680 -23.582 1.00 54.41 194 VAL A C 1
ATOM 1480 O O . VAL A 1 194 ? 35.486 14.688 -24.250 1.00 54.41 194 VAL A O 1
ATOM 1483 N N . PHE A 1 195 ? 34.766 16.812 -24.131 1.00 47.50 195 PHE A N 1
ATOM 1484 C CA . PHE A 1 195 ? 34.763 17.046 -25.571 1.00 47.50 195 PHE A CA 1
ATOM 1485 C C . PHE A 1 195 ? 36.201 17.249 -26.055 1.00 47.50 195 PHE A C 1
ATOM 1487 O O . PHE A 1 195 ? 36.911 18.110 -25.533 1.00 47.50 195 PHE A O 1
ATOM 1494 N N . GLN A 1 196 ? 36.626 16.475 -27.056 1.00 40.72 196 GLN A N 1
ATOM 1495 C CA . GLN A 1 196 ? 37.866 16.764 -27.769 1.00 40.72 196 GLN A CA 1
ATOM 1496 C C . GLN A 1 196 ? 37.614 17.869 -28.792 1.00 40.72 196 GLN A C 1
ATOM 1498 O O . GLN A 1 196 ? 36.790 17.721 -29.694 1.00 40.72 196 GLN A O 1
ATOM 1503 N N . TRP A 1 197 ? 38.324 18.977 -28.618 1.00 46.03 197 TRP A N 1
ATOM 1504 C CA . TRP A 1 197 ? 38.359 20.090 -29.557 1.00 46.03 197 TRP A CA 1
ATOM 1505 C C . TRP A 1 197 ? 39.442 19.812 -30.599 1.00 46.03 197 TRP A C 1
ATOM 1507 O O . TRP A 1 197 ? 40.528 19.348 -30.245 1.00 46.03 197 TRP A O 1
ATOM 1517 N N . LYS A 1 198 ? 39.141 20.083 -31.867 1.00 46.69 198 LYS A N 1
ATOM 1518 C CA . LYS A 1 198 ? 40.111 20.088 -32.963 1.00 46.69 198 LYS A CA 1
ATOM 1519 C C . LYS A 1 198 ? 40.206 21.494 -33.528 1.00 46.69 198 LYS A C 1
ATOM 1521 O O . LYS A 1 198 ? 39.142 22.150 -33.580 1.00 46.69 198 LYS A O 1
#

InterPro domains:
  IPR029063 S-adenosyl-L-methionine-dependent methyltransferase superfamily [SSF53335] (134-197)
  IPR030382 SAM-dependent methyltransferase TRM5/TYW2-type [PS51684] (145-198)
  IPR056744 TRM5/TYW2-like, N-terminal domain [PF25133] (127-196)

Organism: NCBI:txid1461544

Secondary structure (DSSP, 8-state):
------------------TTS----GGGG-EEEEEEEEEEEGGGHHHHHHHHHHTT-B---TT--SEEE-TTS-TTEEEEEBPGGG-TT--TTTS-HHHHHHHHHHTPPPPEEEEEEE-GGGS-HHHHHHHHS-TTT--S-----EEETTEEEE---GGGGGGHHHHHHHHHHH-TT--EEEE-------SS--PPP-